Protein AF-A0A3P7LU87-F1 (afdb_monomer)

Sequence (250 aa):
MSTANLKAGSPTRTKDGNEVRTVKVADRTGCINLSVWNEKGALIAPCDTLQLLQGVEMKAKCKRRSGQPEKPTNLPDLLEYLTTRGKQDLDPALLRDLKQLLVSVSCYSASAEAIEEAHRLLFLHMQRPHAEIRLGSLTILDILSSPDAIGEADIPSSTASRVAFKFRELTIMQLQVCNTLGPCRLLLFLLLLLPPPPPPPSSSSSSSSSPSCILSFLSFYLYLLDCLYMFALSDLIPETVFFCGCRVDF

Nearest PDB structures (foldseek):
  5d8f-assembly1_B  TM=5.620E-01  e=2.307E-03  Homo sapiens
  3e0e-assembly1_A  TM=7.512E-01  e=1.434E-01  Methanococcus maripaludis
  5qsu-assembly4_D  TM=3.204E-01  e=8.350E-01  Homo sapiens
  8h3f-assembly1_H  TM=2.120E-01  e=1.297E+00  Homo sapiens
  4pju-assembly1_A  TM=2.951E-01  e=3.693E+00  Homo sapiens

Structure (mmCIF, N/CA/C/O backbone):
data_AF-A0A3P7LU87-F1
#
_entry.id   AF-A0A3P7LU87-F1
#
loop_
_atom_site.group_PDB
_atom_site.id
_atom_site.type_symbol
_atom_site.label_atom_id
_atom_site.label_alt_id
_atom_site.label_comp_id
_atom_site.label_asym_id
_atom_site.label_entity_id
_atom_site.label_seq_id
_atom_site.pdbx_PDB_ins_code
_atom_site.Cartn_x
_atom_site.Cartn_y
_atom_site.Cartn_z
_atom_site.occupancy
_atom_site.B_iso_or_equiv
_atom_site.auth_seq_id
_atom_site.auth_comp_id
_atom_site.auth_asym_id
_atom_site.auth_atom_id
_atom_site.pdbx_PDB_model_num
ATOM 1 N N . MET A 1 1 ? -27.164 -5.874 -0.862 1.00 46.12 1 MET A N 1
ATOM 2 C CA . MET A 1 1 ? -26.910 -5.017 0.316 1.00 46.12 1 MET A CA 1
ATOM 3 C C . MET A 1 1 ? -27.847 -5.487 1.410 1.00 46.12 1 MET A C 1
ATOM 5 O O . MET A 1 1 ? -29.048 -5.468 1.168 1.00 46.12 1 MET A O 1
ATOM 9 N N . SER A 1 2 ? -27.338 -5.996 2.533 1.00 48.22 2 SER A N 1
ATOM 10 C CA . SER A 1 2 ? -28.201 -6.271 3.683 1.00 48.22 2 SER A CA 1
ATOM 11 C C . SER A 1 2 ? -28.547 -4.943 4.357 1.00 48.22 2 SER A C 1
ATOM 13 O O . SER A 1 2 ? -27.693 -4.077 4.545 1.00 48.22 2 SER A O 1
ATOM 15 N N . THR A 1 3 ? -29.830 -4.721 4.611 1.00 54.53 3 THR A N 1
ATOM 16 C CA . THR A 1 3 ? -30.328 -3.534 5.308 1.00 54.53 3 THR A CA 1
ATOM 17 C C . THR A 1 3 ? -30.295 -3.824 6.802 1.00 54.53 3 THR A C 1
ATOM 19 O O . THR A 1 3 ? -31.168 -4.531 7.305 1.00 54.53 3 THR A O 1
ATOM 22 N N . ALA A 1 4 ? -29.282 -3.316 7.503 1.00 65.31 4 ALA A N 1
ATOM 23 C CA . ALA A 1 4 ? -29.226 -3.405 8.956 1.00 65.31 4 ALA A CA 1
ATOM 24 C C . ALA A 1 4 ? -30.195 -2.385 9.576 1.00 65.31 4 ALA A C 1
ATOM 26 O O . ALA A 1 4 ? -30.183 -1.207 9.214 1.00 65.31 4 ALA A O 1
ATOM 27 N N . ASN A 1 5 ? -31.035 -2.832 10.510 1.00 74.62 5 ASN A N 1
ATOM 28 C CA . ASN A 1 5 ? -31.952 -1.950 11.228 1.00 74.62 5 ASN A CA 1
ATOM 29 C C . ASN A 1 5 ? -31.206 -1.255 12.371 1.00 74.62 5 ASN A C 1
ATOM 31 O O . ASN A 1 5 ? -30.632 -1.915 13.243 1.00 74.62 5 ASN A O 1
ATOM 35 N N . LEU A 1 6 ? -31.238 0.080 12.372 1.00 83.56 6 LEU A N 1
ATOM 36 C CA . LEU A 1 6 ? -30.615 0.920 13.390 1.00 83.56 6 LEU A CA 1
ATOM 37 C C . LEU A 1 6 ? -31.647 1.361 14.433 1.00 83.56 6 LEU A C 1
ATOM 39 O O . LEU A 1 6 ? -32.624 2.036 14.109 1.00 83.56 6 LEU A O 1
ATOM 43 N N . LYS A 1 7 ? -31.415 1.001 15.699 1.00 84.69 7 LYS A N 1
ATOM 44 C CA . LYS A 1 7 ? -32.243 1.412 16.840 1.00 84.69 7 LYS A CA 1
ATOM 45 C C . LYS A 1 7 ? -31.420 2.284 17.786 1.00 84.69 7 LYS A C 1
ATOM 47 O O . LYS A 1 7 ? -30.534 1.785 18.477 1.00 84.69 7 LYS A O 1
ATOM 52 N N . ALA A 1 8 ? -31.722 3.579 17.823 1.00 86.25 8 ALA A N 1
ATOM 53 C CA . ALA A 1 8 ? -31.103 4.521 18.754 1.00 86.25 8 ALA A CA 1
ATOM 54 C C . ALA A 1 8 ? -31.865 4.548 20.092 1.00 86.25 8 ALA A C 1
ATOM 56 O O . ALA A 1 8 ? -33.088 4.689 20.110 1.00 86.25 8 ALA A O 1
ATOM 57 N N . GLY A 1 9 ? -31.146 4.404 21.206 1.00 86.00 9 GLY A N 1
ATOM 58 C CA . GLY A 1 9 ? -31.677 4.560 22.561 1.00 86.00 9 GLY A CA 1
ATOM 59 C C . GLY A 1 9 ? -31.817 6.026 22.986 1.00 86.00 9 GLY A C 1
ATOM 60 O O . GLY A 1 9 ? -31.364 6.944 22.294 1.00 86.00 9 GLY A O 1
ATOM 61 N N . SER A 1 10 ? -32.443 6.258 24.140 1.00 89.69 10 SER A N 1
ATOM 62 C CA . SER A 1 10 ? -32.465 7.577 24.782 1.00 89.69 10 SER A CA 1
ATOM 63 C C . SER A 1 10 ? -31.060 7.964 25.269 1.00 89.69 10 SER A C 1
ATOM 65 O O . SER A 1 10 ? -30.341 7.097 25.776 1.00 89.69 10 SER A O 1
ATOM 67 N N . PRO A 1 11 ? -30.647 9.237 25.131 1.00 90.06 11 PRO A N 1
ATOM 68 C CA . PRO A 1 11 ? -29.370 9.698 25.664 1.00 90.06 11 PRO A CA 1
ATOM 69 C C . PRO A 1 11 ? -29.361 9.575 27.193 1.00 90.06 11 PRO A C 1
ATOM 71 O O . PRO A 1 11 ? -30.343 9.897 27.861 1.00 90.06 11 PRO A O 1
ATOM 74 N N . THR A 1 12 ? -28.253 9.086 27.742 1.00 91.88 12 THR A N 1
ATOM 75 C CA . THR A 1 12 ? -28.012 8.962 29.183 1.00 91.88 12 THR A CA 1
ATOM 76 C C . THR A 1 12 ? -26.825 9.837 29.549 1.00 91.88 12 THR A C 1
ATOM 78 O O . THR A 1 12 ? -25.794 9.783 28.884 1.00 91.88 12 THR A O 1
ATOM 81 N N . ARG A 1 13 ? -26.951 10.647 30.601 1.00 93.00 13 ARG A N 1
ATOM 82 C CA . ARG A 1 13 ? -25.871 11.532 31.045 1.00 93.00 13 ARG A CA 1
ATOM 83 C C . ARG A 1 13 ? -25.027 10.843 32.116 1.00 93.00 13 ARG A C 1
ATOM 85 O O . ARG A 1 13 ? -25.573 10.336 33.095 1.00 93.00 13 ARG A O 1
ATOM 92 N N . THR A 1 14 ? -23.711 10.792 31.924 1.00 91.75 14 THR A N 1
ATOM 93 C CA . THR A 1 14 ? -22.777 10.225 32.905 1.00 91.75 14 THR A CA 1
ATOM 94 C C . THR A 1 14 ? -22.538 11.202 34.057 1.00 91.75 14 THR A C 1
ATOM 96 O O . THR A 1 14 ? -22.867 12.387 33.970 1.00 91.75 14 THR A O 1
ATOM 99 N N . LYS A 1 15 ? -21.940 10.712 35.153 1.00 92.50 15 LYS A N 1
ATOM 100 C CA . LYS A 1 15 ? -21.578 11.541 36.319 1.00 92.50 15 LYS A CA 1
ATOM 101 C C . LYS A 1 15 ? -20.614 12.677 35.958 1.00 92.50 15 LYS A C 1
ATOM 103 O O . LYS A 1 15 ? -20.681 13.735 36.568 1.00 92.50 15 LYS A O 1
ATOM 108 N N . ASP A 1 16 ? -19.795 12.474 34.928 1.00 88.19 16 ASP A N 1
ATOM 109 C CA . ASP A 1 16 ? -18.838 13.459 34.406 1.00 88.19 16 ASP A CA 1
ATOM 110 C C . ASP A 1 16 ? -19.498 14.510 33.495 1.00 88.19 16 ASP A C 1
ATOM 112 O O . ASP A 1 16 ? -18.822 15.349 32.908 1.00 88.19 16 ASP A O 1
ATOM 116 N N . GLY A 1 17 ? -20.824 14.452 33.333 1.00 91.12 17 GLY A N 1
ATOM 117 C CA . GLY A 1 17 ? -21.596 15.385 32.518 1.00 91.12 17 GLY A CA 1
ATOM 118 C C . GLY A 1 17 ? -21.640 15.057 31.024 1.00 91.12 17 GLY A C 1
ATOM 119 O O . GLY A 1 17 ? -22.359 15.757 30.308 1.00 91.12 17 GLY A O 1
ATOM 120 N N . ASN A 1 18 ? -20.950 14.002 30.572 1.00 90.50 18 ASN A N 1
ATOM 121 C CA . ASN A 1 18 ? -20.961 13.546 29.180 1.00 90.50 18 ASN A CA 1
ATOM 122 C C . ASN A 1 18 ? -22.297 12.888 28.822 1.00 90.50 18 ASN A C 1
ATOM 124 O O . ASN A 1 18 ? -22.875 12.149 29.620 1.00 90.50 18 ASN A O 1
ATOM 128 N N . GLU A 1 19 ? -22.776 13.111 27.603 1.00 91.44 19 GLU A N 1
ATOM 129 C CA . GLU A 1 19 ? -23.964 12.428 27.087 1.00 91.44 19 GLU A CA 1
ATOM 130 C C . GLU A 1 19 ? -23.550 11.170 26.326 1.00 91.44 19 GLU A C 1
ATOM 132 O O . GLU A 1 19 ? -22.660 11.207 25.484 1.00 91.44 19 GLU A O 1
ATOM 137 N N . VAL A 1 20 ? -24.188 10.039 26.609 1.00 92.31 20 VAL A N 1
ATOM 138 C CA . VAL A 1 20 ? -23.917 8.761 25.947 1.00 92.31 20 VAL A CA 1
ATOM 139 C C . VAL A 1 20 ? -25.210 8.220 25.369 1.00 92.31 20 VAL A C 1
ATOM 141 O O . VAL A 1 20 ? -26.226 8.122 26.058 1.00 92.31 20 VAL A O 1
ATOM 144 N N . ARG A 1 21 ? -25.177 7.838 24.094 1.00 91.62 21 ARG A N 1
ATOM 145 C CA . ARG A 1 21 ? -26.307 7.229 23.397 1.00 91.62 21 ARG A CA 1
ATOM 146 C C . ARG A 1 21 ? -25.922 5.849 22.893 1.00 91.62 21 ARG A C 1
ATOM 148 O O . ARG A 1 21 ? -24.984 5.705 22.111 1.00 91.62 21 ARG A O 1
ATOM 155 N N . THR A 1 22 ? -26.667 4.838 23.322 1.00 90.12 22 THR A N 1
ATOM 156 C CA . THR A 1 22 ? -26.487 3.471 22.831 1.00 90.12 22 THR A CA 1
ATOM 157 C C . THR A 1 22 ? -27.267 3.284 21.535 1.00 90.12 22 THR A C 1
ATOM 159 O O . THR A 1 22 ? -28.469 3.544 21.474 1.00 90.12 22 THR A O 1
ATOM 162 N N . VAL A 1 23 ? -26.587 2.822 20.494 1.00 90.69 23 VAL A N 1
ATOM 163 C CA . VAL A 1 23 ? -27.148 2.515 19.181 1.00 90.69 23 VAL A CA 1
ATOM 164 C C . VAL A 1 23 ? -26.971 1.026 18.933 1.00 90.69 23 VAL A C 1
ATOM 166 O O . VAL A 1 23 ? -25.852 0.522 18.927 1.00 90.69 23 VAL A O 1
ATOM 169 N N . LYS A 1 24 ? -28.074 0.312 18.724 1.00 88.75 24 LYS A N 1
ATOM 170 C CA . LYS A 1 24 ? -28.047 -1.105 18.368 1.00 88.75 24 LYS A CA 1
ATOM 171 C C . LYS A 1 24 ? -28.239 -1.245 16.867 1.00 88.75 24 LYS A C 1
ATOM 173 O O . LYS A 1 24 ? -29.256 -0.804 16.331 1.00 88.75 24 LYS A O 1
ATOM 178 N N . VAL A 1 25 ? -27.271 -1.866 16.207 1.00 85.50 25 VAL A N 1
ATOM 179 C CA . VAL A 1 25 ? -27.328 -2.190 14.780 1.00 85.50 25 VAL A CA 1
ATOM 180 C C . VAL A 1 25 ? -27.508 -3.694 14.667 1.00 85.50 25 VAL A C 1
ATOM 182 O O . VAL A 1 25 ? -26.685 -4.447 15.183 1.00 85.50 25 VAL A O 1
ATOM 185 N N . ALA A 1 26 ? -28.600 -4.136 14.049 1.00 84.00 26 ALA A N 1
ATOM 186 C CA . ALA A 1 26 ? -28.898 -5.556 13.886 1.00 84.00 26 ALA A CA 1
ATOM 187 C C . ALA A 1 26 ? -29.092 -5.917 12.411 1.00 84.00 26 ALA A C 1
ATOM 189 O O . ALA A 1 26 ? -29.794 -5.216 11.679 1.00 84.00 26 ALA A O 1
ATOM 190 N N . ASP A 1 27 ? -28.498 -7.036 12.007 1.00 82.44 27 ASP A N 1
ATOM 191 C CA . ASP A 1 27 ? -28.715 -7.704 10.723 1.00 82.44 27 ASP A CA 1
ATOM 192 C C . ASP A 1 27 ? -29.051 -9.189 10.976 1.00 82.44 27 ASP A C 1
ATOM 194 O O . ASP A 1 27 ? -29.115 -9.644 12.120 1.00 82.44 27 ASP A O 1
ATOM 198 N N . ARG A 1 28 ? -29.268 -9.972 9.917 1.00 77.88 28 ARG A N 1
ATOM 199 C CA . ARG A 1 28 ? -29.579 -11.409 9.993 1.00 77.88 28 ARG A CA 1
ATOM 200 C C . ARG A 1 28 ? -28.489 -12.234 10.683 1.00 77.88 28 ARG A C 1
ATOM 202 O O . ARG A 1 28 ? -28.784 -13.315 11.175 1.00 77.88 28 ARG A O 1
ATOM 209 N N . THR A 1 29 ? -27.248 -11.752 10.686 1.00 79.12 29 THR A N 1
ATOM 210 C CA . THR A 1 29 ? -26.084 -12.453 11.248 1.00 79.12 29 THR A CA 1
ATOM 211 C C . THR A 1 29 ? -25.850 -12.158 12.727 1.00 79.12 29 THR A C 1
ATOM 213 O O . THR A 1 29 ? -25.161 -12.926 13.388 1.00 79.12 29 THR A O 1
ATOM 216 N N . GLY A 1 30 ? -26.407 -11.070 13.264 1.00 80.69 30 GLY A N 1
ATOM 217 C CA . GLY A 1 30 ? -26.165 -10.669 14.644 1.00 80.69 30 GLY A CA 1
ATOM 218 C C . GLY A 1 30 ? -26.508 -9.210 14.916 1.00 80.69 30 GLY A C 1
ATOM 219 O O . GLY A 1 30 ? -27.000 -8.481 14.052 1.00 80.69 30 GLY A O 1
ATOM 220 N N . CYS A 1 31 ? -26.243 -8.777 16.145 1.00 85.88 31 CYS A N 1
ATOM 221 C CA . CYS A 1 31 ? -26.410 -7.389 16.550 1.00 85.88 31 CYS A CA 1
ATOM 222 C C . CYS A 1 31 ? -25.168 -6.861 17.262 1.00 85.88 31 CYS A C 1
ATOM 224 O O . CYS A 1 31 ? -24.573 -7.569 18.067 1.00 85.88 31 CYS A O 1
ATOM 226 N N . ILE A 1 32 ? -24.833 -5.600 17.007 1.00 85.75 32 ILE A N 1
ATOM 227 C CA . ILE A 1 32 ? -23.734 -4.881 17.651 1.00 85.75 32 ILE A CA 1
ATOM 228 C C . ILE A 1 32 ? -24.334 -3.705 18.420 1.00 85.75 32 ILE A C 1
ATOM 230 O O . ILE A 1 32 ? -25.173 -2.970 17.887 1.00 85.75 32 ILE A O 1
ATOM 234 N N . ASN A 1 33 ? -23.907 -3.526 19.668 1.00 88.25 33 ASN A N 1
ATOM 235 C CA . ASN A 1 33 ? -24.227 -2.344 20.461 1.00 88.25 33 ASN A CA 1
ATOM 236 C C . ASN A 1 33 ? -23.061 -1.354 20.363 1.00 88.25 33 ASN A C 1
ATOM 238 O O . ASN A 1 33 ? -21.916 -1.700 20.634 1.00 88.25 33 ASN A O 1
ATOM 242 N N . LEU A 1 34 ? -23.358 -0.119 19.977 1.00 88.81 34 LEU A N 1
ATOM 243 C CA . LEU A 1 34 ? -22.399 0.971 19.840 1.00 88.81 34 LEU A CA 1
ATOM 244 C C . LEU A 1 34 ? -22.739 2.054 20.861 1.00 88.81 34 LEU A C 1
ATOM 246 O O . LEU A 1 34 ? -23.900 2.435 20.988 1.00 88.81 34 LEU A O 1
ATOM 250 N N . SER A 1 35 ? -21.738 2.582 21.558 1.00 89.38 35 SER A N 1
ATOM 251 C CA . SER A 1 35 ? -21.910 3.712 22.477 1.00 89.38 35 SER A CA 1
ATOM 252 C C . SER A 1 35 ? -21.299 4.961 21.859 1.00 89.38 35 SER A C 1
ATOM 254 O O . SER A 1 35 ? -20.087 5.031 21.665 1.00 89.38 35 SER A O 1
ATOM 256 N N . VAL A 1 36 ? -22.141 5.940 21.530 1.00 89.94 36 VAL A N 1
ATOM 257 C CA . VAL A 1 36 ? -21.728 7.202 20.903 1.00 89.94 36 VAL A CA 1
ATOM 258 C C . VAL A 1 36 ? -21.803 8.320 21.935 1.00 89.94 36 VAL A C 1
ATOM 260 O O . VAL A 1 36 ? -22.789 8.427 22.661 1.00 89.94 36 VAL A O 1
ATOM 263 N N . TRP A 1 37 ? -20.760 9.144 21.999 1.00 91.81 37 TRP A N 1
ATOM 264 C CA . TRP A 1 37 ? -20.581 10.147 23.047 1.00 91.81 37 TRP A CA 1
ATOM 265 C C . TRP A 1 37 ? -20.819 11.573 22.537 1.00 91.81 37 TRP A C 1
ATOM 267 O O . TRP A 1 37 ? -20.470 11.911 21.401 1.00 91.81 37 TRP A O 1
ATOM 277 N N . ASN A 1 38 ? -21.351 12.410 23.425 1.00 92.00 38 ASN A N 1
ATOM 278 C CA . ASN A 1 38 ? -21.542 13.851 23.310 1.00 92.00 38 ASN A CA 1
ATOM 279 C C . ASN A 1 38 ? -22.300 14.249 22.032 1.00 92.00 38 ASN A C 1
ATOM 281 O O . ASN A 1 38 ? -23.246 13.576 21.617 1.00 92.00 38 ASN A O 1
ATOM 285 N N . GLU A 1 39 ? -21.876 15.335 21.386 1.00 88.94 39 GLU A N 1
ATOM 286 C CA . GLU A 1 39 ? -22.524 15.926 20.209 1.00 88.94 39 GLU A CA 1
ATOM 287 C C . GLU A 1 39 ? -22.718 14.921 19.063 1.00 88.94 39 GLU A C 1
ATOM 289 O O . GLU A 1 39 ? -23.732 14.955 18.367 1.00 88.94 39 GLU A O 1
ATOM 294 N N . LYS A 1 40 ? -21.801 13.953 18.903 1.00 83.62 40 LYS A N 1
ATOM 295 C CA . LYS A 1 40 ? -21.914 12.912 17.867 1.00 83.62 40 LYS A CA 1
ATOM 296 C C . LYS A 1 40 ? -23.127 12.003 18.080 1.00 83.62 40 LYS A C 1
ATOM 298 O O . LYS A 1 40 ? -23.674 11.497 17.105 1.00 83.62 40 LYS A O 1
ATOM 303 N N . GLY A 1 41 ? -23.566 11.803 19.325 1.00 85.19 41 GLY A N 1
ATOM 304 C CA . GLY A 1 41 ? -24.760 11.013 19.644 1.00 85.19 41 GLY A CA 1
ATOM 305 C C . GLY A 1 41 ? -26.069 11.731 19.297 1.00 85.19 41 GLY A C 1
ATOM 306 O O . GLY A 1 41 ? -27.076 11.074 19.007 1.00 85.19 41 GLY A O 1
ATOM 307 N N . ALA A 1 42 ? -26.054 13.067 19.284 1.00 84.06 42 ALA A N 1
ATOM 308 C CA . ALA A 1 42 ? -27.203 13.888 18.908 1.00 84.06 42 ALA A CA 1
ATOM 309 C C . ALA A 1 42 ? -27.442 13.899 17.388 1.00 84.06 42 ALA A C 1
ATOM 311 O O . ALA A 1 42 ? -28.585 14.022 16.955 1.00 84.06 42 ALA A O 1
ATOM 312 N N . LEU A 1 43 ? -26.386 13.709 16.589 1.00 85.31 43 LEU A N 1
ATOM 313 C CA . LEU A 1 43 ? -26.457 13.696 15.123 1.00 85.31 43 LEU A CA 1
ATOM 314 C C . LEU A 1 43 ? -27.086 12.424 14.536 1.00 85.31 43 LEU A C 1
ATOM 316 O O . LEU A 1 43 ? -27.400 12.412 13.352 1.00 85.31 43 LEU A O 1
ATOM 320 N N . ILE A 1 44 ? -27.250 11.362 15.331 1.00 86.62 44 ILE A N 1
ATOM 321 C CA . ILE A 1 44 ? -27.764 10.072 14.855 1.00 86.62 44 ILE A CA 1
ATOM 322 C C . ILE A 1 44 ? -29.288 10.040 14.983 1.00 86.62 44 ILE A C 1
ATOM 324 O O . ILE A 1 44 ? -29.835 10.059 16.095 1.00 86.62 44 ILE A O 1
ATOM 328 N N . ALA A 1 45 ? -29.964 9.930 13.842 1.00 84.56 45 ALA A N 1
ATOM 329 C CA . ALA A 1 45 ? -31.403 9.770 13.726 1.00 84.56 45 ALA A CA 1
ATOM 330 C C . ALA A 1 45 ? -31.791 8.319 13.362 1.00 84.56 45 ALA A C 1
ATOM 332 O O . ALA A 1 45 ? -31.021 7.580 12.738 1.00 84.56 45 ALA A O 1
ATOM 333 N N . PRO A 1 46 ? -33.009 7.873 13.727 1.00 78.62 46 PRO A N 1
ATOM 334 C CA . PRO A 1 46 ? -33.573 6.648 13.171 1.00 78.62 46 PRO A CA 1
ATOM 335 C C . PRO A 1 46 ? -33.611 6.752 11.638 1.00 78.62 46 PRO A C 1
ATOM 337 O O . PRO A 1 46 ? -34.052 7.770 11.116 1.00 78.62 46 PRO A O 1
ATOM 340 N N . CYS A 1 47 ? -33.215 5.683 10.941 1.00 77.69 47 CYS A N 1
ATOM 341 C CA . CYS A 1 47 ? -33.043 5.591 9.476 1.00 77.69 47 CYS A CA 1
ATOM 342 C C . CYS A 1 47 ? -31.692 6.068 8.910 1.00 77.69 47 CYS A C 1
ATOM 344 O O . CYS A 1 47 ? -31.480 5.941 7.702 1.00 77.69 47 CYS A O 1
ATOM 346 N N . ASP A 1 48 ? -30.754 6.525 9.740 1.00 80.31 48 ASP A N 1
ATOM 347 C CA . ASP A 1 48 ? -29.391 6.779 9.271 1.00 80.31 48 ASP A CA 1
ATOM 348 C C . ASP A 1 48 ? -28.658 5.481 8.913 1.00 80.31 48 ASP A C 1
ATOM 350 O O . ASP A 1 48 ? -28.805 4.441 9.560 1.00 80.31 48 ASP A O 1
ATOM 354 N N . THR A 1 49 ? -27.824 5.550 7.873 1.00 76.38 49 THR A N 1
ATOM 355 C CA . THR A 1 49 ? -26.949 4.441 7.479 1.00 76.38 49 THR A CA 1
ATOM 356 C C . THR A 1 49 ? -25.562 4.649 8.071 1.00 76.38 49 THR A C 1
ATOM 358 O O . THR A 1 49 ? -24.834 5.553 7.662 1.00 76.38 49 THR A O 1
ATOM 361 N N . LEU A 1 50 ? -25.175 3.785 9.009 1.00 74.62 50 LEU A N 1
ATOM 362 C CA . LEU A 1 50 ? -23.827 3.765 9.570 1.00 74.62 50 LEU A CA 1
ATOM 363 C C . LEU A 1 50 ? -22.967 2.741 8.831 1.00 74.62 50 LEU A C 1
ATOM 365 O O . LEU A 1 50 ? -23.338 1.574 8.711 1.00 74.62 50 LEU A O 1
ATOM 369 N N . GLN A 1 51 ? -21.799 3.172 8.359 1.00 72.75 51 GLN A N 1
ATOM 370 C CA . GLN A 1 51 ? -20.790 2.281 7.798 1.00 72.75 51 GLN A CA 1
ATOM 371 C C . GLN A 1 51 ? -19.677 2.082 8.826 1.00 72.75 51 GLN A C 1
ATOM 373 O O . GLN A 1 51 ? -18.954 3.020 9.157 1.00 72.75 51 GLN A O 1
ATOM 378 N N . LEU A 1 52 ? -19.537 0.851 9.318 1.00 70.25 52 LEU A N 1
ATOM 379 C CA . LEU A 1 52 ? -18.380 0.447 10.109 1.00 70.25 52 LEU A CA 1
ATOM 380 C C . LEU A 1 52 ? -17.217 0.193 9.147 1.00 70.25 52 LEU A C 1
ATOM 382 O O . LEU A 1 52 ? -17.275 -0.717 8.322 1.00 70.25 52 LEU A O 1
ATOM 386 N N . LEU A 1 53 ? -16.184 1.029 9.215 1.00 65.88 53 LEU A N 1
ATOM 387 C CA . LEU A 1 53 ? -14.911 0.773 8.550 1.00 65.88 53 LEU A CA 1
ATOM 388 C C . LEU A 1 53 ? -14.044 -0.011 9.538 1.00 65.88 53 LEU A C 1
ATOM 390 O O . LEU A 1 53 ? -13.911 0.391 10.690 1.00 65.88 53 LEU A O 1
ATOM 394 N N . GLN A 1 54 ? -13.503 -1.154 9.120 1.00 50.88 54 GLN A N 1
ATOM 395 C CA . GLN A 1 54 ? -12.630 -1.966 9.965 1.00 50.88 54 GLN A CA 1
ATOM 396 C C . GLN A 1 54 ? -11.297 -1.224 10.157 1.00 50.88 54 GLN A C 1
ATOM 398 O O . GLN A 1 54 ? -10.444 -1.211 9.276 1.00 50.88 54 GLN A O 1
ATOM 403 N N . GLY A 1 55 ? -11.172 -0.533 11.287 1.00 45.69 55 GLY A N 1
ATOM 404 C CA . GLY A 1 55 ? -10.063 0.358 11.625 1.00 45.69 55 GLY A CA 1
ATOM 405 C C . GLY A 1 55 ? -10.568 1.434 12.586 1.00 45.69 55 GLY A C 1
ATOM 406 O O . GLY A 1 55 ? -11.706 1.871 12.476 1.00 45.69 55 GLY A O 1
ATOM 407 N N . VAL A 1 56 ? -9.755 1.823 13.562 1.00 39.78 56 VAL A N 1
ATOM 408 C CA . VAL A 1 56 ? -10.114 2.562 14.794 1.00 39.78 56 VAL A CA 1
ATOM 409 C C . VAL A 1 56 ? -10.548 4.032 14.567 1.00 39.78 56 VAL A C 1
ATOM 411 O O . VAL A 1 56 ? -10.364 4.891 15.421 1.00 39.78 56 VAL A O 1
ATOM 414 N N . GLU A 1 57 ? -11.144 4.360 13.422 1.00 38.91 57 GLU A N 1
ATOM 415 C CA . GLU A 1 57 ? -11.577 5.711 13.076 1.00 38.91 57 GLU A CA 1
ATOM 416 C C . GLU A 1 57 ? -12.954 5.671 12.386 1.00 38.91 57 GLU A C 1
ATOM 418 O O . GLU A 1 57 ? -13.085 5.417 11.187 1.00 38.91 57 GLU A O 1
ATOM 423 N N . MET A 1 58 ? -14.022 5.938 13.148 1.00 39.16 58 MET A N 1
ATOM 424 C CA . MET A 1 58 ? -15.353 6.180 12.582 1.00 39.16 58 MET A CA 1
ATOM 425 C C . MET A 1 58 ? -15.356 7.523 11.839 1.00 39.16 58 MET A C 1
ATOM 427 O O . MET A 1 58 ? -15.685 8.571 12.399 1.00 39.16 58 MET A O 1
ATOM 431 N N . LYS A 1 59 ? -15.012 7.500 10.550 1.00 38.72 59 LYS A N 1
ATOM 432 C CA . LYS A 1 59 ? -15.339 8.587 9.622 1.00 38.72 59 LYS A CA 1
ATOM 433 C C . LYS A 1 59 ? -16.741 8.338 9.077 1.00 38.72 59 LYS A C 1
ATOM 435 O O . LYS A 1 59 ? -16.946 7.432 8.274 1.00 38.72 59 LYS A O 1
ATOM 440 N N . ALA A 1 60 ? -17.710 9.150 9.503 1.00 39.62 60 ALA A N 1
ATOM 441 C CA . ALA A 1 60 ? -19.029 9.204 8.882 1.00 39.62 60 ALA A CA 1
ATOM 442 C C . ALA A 1 60 ? -18.867 9.677 7.428 1.00 39.62 60 ALA A C 1
ATOM 444 O O . ALA A 1 60 ? -18.822 10.872 7.137 1.00 39.62 60 ALA A O 1
ATOM 445 N N . LYS A 1 61 ? -18.691 8.734 6.497 1.00 39.59 61 LYS A N 1
ATOM 446 C CA . LYS A 1 61 ? -18.545 9.042 5.076 1.00 39.59 61 LYS A CA 1
ATOM 447 C C . LYS A 1 61 ? -19.944 9.200 4.493 1.00 39.59 61 LYS A C 1
ATOM 449 O O . LYS A 1 61 ? -20.622 8.223 4.187 1.00 39.59 61 LYS A O 1
ATOM 454 N N . CYS A 1 62 ? -20.378 10.448 4.342 1.00 34.91 62 CYS A N 1
ATOM 455 C CA . CYS A 1 62 ? -21.542 10.776 3.530 1.00 34.91 62 CYS A CA 1
ATOM 456 C C . CYS A 1 62 ? -21.239 10.330 2.090 1.00 34.91 62 CYS A C 1
ATOM 458 O O . CYS A 1 62 ? -20.431 10.943 1.388 1.00 34.91 62 CYS A O 1
ATOM 460 N N . LYS A 1 63 ? -21.799 9.187 1.682 1.00 39.34 63 LYS A N 1
ATOM 461 C CA . LYS A 1 63 ? -21.554 8.566 0.379 1.00 39.34 63 LYS A CA 1
ATOM 462 C C . LYS A 1 63 ? -22.188 9.427 -0.714 1.00 39.34 63 LYS A C 1
ATOM 464 O O . LYS A 1 63 ? -23.349 9.242 -1.071 1.00 39.34 63 LYS A O 1
ATOM 469 N N . ARG A 1 64 ? -21.426 10.384 -1.249 1.00 36.47 64 ARG A N 1
ATOM 470 C CA . ARG A 1 64 ? -21.775 11.051 -2.508 1.00 36.47 64 ARG A CA 1
ATOM 471 C C . ARG A 1 64 ? -21.642 10.053 -3.662 1.00 36.47 64 ARG A C 1
ATOM 473 O O . ARG A 1 64 ? -20.784 9.173 -3.654 1.00 36.47 64 ARG A O 1
ATOM 480 N N . ARG A 1 65 ? -22.584 10.163 -4.600 1.00 41.50 65 ARG A N 1
ATOM 481 C CA . ARG A 1 65 ? -22.796 9.286 -5.758 1.00 41.50 65 ARG A CA 1
ATOM 482 C C . ARG A 1 65 ? -21.526 9.117 -6.603 1.00 41.50 65 ARG A C 1
ATOM 484 O O . ARG A 1 65 ? -20.783 10.068 -6.792 1.00 41.50 65 ARG A O 1
ATOM 491 N N . SER A 1 66 ? -21.361 7.895 -7.109 1.00 44.22 66 SER A N 1
ATOM 492 C CA . SER A 1 66 ? -20.556 7.439 -8.255 1.00 44.22 66 SER A CA 1
ATOM 493 C C . SER A 1 66 ? -19.921 8.520 -9.152 1.00 44.22 66 SER A C 1
ATOM 495 O O . SER A 1 66 ? -20.418 8.789 -10.245 1.00 44.22 66 SER A O 1
ATOM 497 N N . GLY A 1 67 ? -18.792 9.082 -8.727 1.00 48.38 67 GLY A N 1
ATOM 498 C CA . GLY A 1 67 ? -17.752 9.557 -9.642 1.00 48.38 67 GLY A CA 1
ATOM 499 C C . GLY A 1 67 ? -16.732 8.434 -9.810 1.00 48.38 67 GLY A C 1
ATOM 500 O O . GLY A 1 67 ? -16.456 7.725 -8.838 1.00 48.38 67 GLY A O 1
ATOM 501 N N . GLN A 1 68 ? -16.212 8.214 -11.020 1.00 53.09 68 GLN A N 1
ATOM 502 C CA . GLN A 1 68 ? -15.048 7.339 -11.172 1.00 53.09 68 GLN A CA 1
ATOM 503 C C . GLN A 1 68 ? -13.933 7.853 -10.249 1.00 53.09 68 GLN A C 1
ATOM 505 O O . GLN A 1 68 ? -13.765 9.070 -10.156 1.00 53.09 68 GLN A O 1
ATOM 510 N N . PRO A 1 69 ? -13.216 6.971 -9.531 1.00 62.12 69 PRO A N 1
ATOM 511 C CA . PRO A 1 69 ? -12.069 7.404 -8.751 1.00 62.12 69 PRO A CA 1
ATOM 512 C C . PRO A 1 69 ? -11.091 8.080 -9.712 1.00 62.12 69 PRO A C 1
ATOM 514 O O . PRO A 1 69 ? -10.661 7.462 -10.686 1.00 62.12 69 PRO A O 1
ATOM 517 N N . GLU A 1 70 ? -10.813 9.362 -9.478 1.00 72.19 70 GLU A N 1
ATOM 518 C CA . GLU A 1 70 ? -9.789 10.079 -10.227 1.00 72.19 70 GLU A CA 1
ATOM 519 C C . GLU A 1 70 ? -8.477 9.299 -10.107 1.00 72.19 70 GLU A C 1
ATOM 521 O O . GLU A 1 70 ? -8.131 8.795 -9.034 1.00 72.19 70 GLU A O 1
ATOM 526 N N . LYS A 1 71 ? -7.791 9.126 -11.239 1.00 80.88 71 LYS A N 1
ATOM 527 C CA . LYS A 1 71 ? -6.531 8.390 -11.306 1.00 80.88 71 LYS A CA 1
ATOM 528 C C . LYS A 1 71 ? -5.516 9.088 -10.386 1.00 80.88 71 LYS A C 1
ATOM 530 O O . LYS A 1 71 ? -5.253 10.269 -10.613 1.00 80.88 71 LYS A O 1
ATOM 535 N N . PRO A 1 72 ? -4.951 8.406 -9.374 1.00 84.69 72 PRO A N 1
ATOM 536 C CA . PRO A 1 72 ? -3.991 9.030 -8.475 1.00 84.69 72 PRO A CA 1
ATOM 537 C C . PRO A 1 72 ? -2.737 9.435 -9.255 1.00 84.69 72 PRO A C 1
ATOM 539 O O . PRO A 1 72 ? -2.120 8.610 -9.928 1.00 84.69 72 PRO A O 1
ATOM 542 N N . THR A 1 73 ? -2.383 10.717 -9.183 1.00 85.44 73 THR A N 1
ATOM 543 C CA . THR A 1 73 ? -1.214 11.298 -9.862 1.00 85.44 73 THR A CA 1
ATOM 544 C C . THR A 1 73 ? 0.020 11.353 -8.967 1.00 85.44 73 THR A C 1
ATOM 546 O O . THR A 1 73 ? 1.139 11.372 -9.473 1.00 85.44 73 THR A O 1
ATOM 549 N N . ASN A 1 74 ? -0.163 11.377 -7.644 1.00 91.06 74 ASN A N 1
ATOM 550 C CA . ASN A 1 74 ? 0.941 11.448 -6.692 1.00 91.06 74 ASN A CA 1
ATOM 551 C C . ASN A 1 74 ? 1.446 10.047 -6.333 1.00 91.06 74 ASN A C 1
ATOM 553 O O . ASN A 1 74 ? 0.658 9.122 -6.144 1.00 91.06 74 ASN A O 1
ATOM 557 N N . LEU A 1 75 ? 2.763 9.918 -6.152 1.00 91.75 75 LEU A N 1
ATOM 558 C CA . LEU A 1 75 ? 3.419 8.684 -5.712 1.00 91.75 75 LEU A CA 1
ATOM 559 C C . LEU A 1 75 ? 2.796 8.054 -4.443 1.00 91.75 75 LEU A C 1
ATOM 561 O O . LEU A 1 75 ? 2.501 6.858 -4.491 1.00 91.75 75 LEU A O 1
ATOM 565 N N . PRO A 1 76 ? 2.570 8.786 -3.328 1.00 93.19 76 PRO A N 1
ATOM 566 C CA . PRO A 1 76 ? 1.981 8.192 -2.126 1.00 93.19 76 PRO A CA 1
ATOM 567 C C . PRO A 1 76 ? 0.561 7.675 -2.354 1.00 93.19 76 PRO A C 1
ATOM 569 O O . PRO A 1 76 ? 0.259 6.553 -1.953 1.00 93.19 76 PRO A O 1
ATOM 572 N N . ASP A 1 77 ? -0.274 8.440 -3.059 1.00 92.00 77 ASP A N 1
ATOM 573 C CA . ASP A 1 77 ? -1.653 8.048 -3.363 1.00 92.00 77 ASP A CA 1
ATOM 574 C C . ASP A 1 77 ? -1.686 6.814 -4.276 1.00 92.00 77 ASP A C 1
ATOM 576 O O . ASP A 1 77 ? -2.501 5.913 -4.085 1.00 92.00 77 ASP A O 1
ATOM 580 N N . LEU A 1 78 ? -0.772 6.743 -5.252 1.00 93.00 78 LEU A N 1
ATOM 581 C CA . LEU A 1 78 ? -0.640 5.608 -6.161 1.00 93.00 78 LEU A CA 1
ATOM 582 C C . LEU A 1 78 ? -0.184 4.345 -5.421 1.00 93.00 78 LEU A C 1
ATOM 584 O O . LEU A 1 78 ? -0.756 3.276 -5.627 1.00 93.00 78 LEU A O 1
ATOM 588 N N . LEU A 1 79 ? 0.813 4.460 -4.537 1.00 93.50 79 LEU A N 1
ATOM 589 C CA . LEU A 1 79 ? 1.279 3.342 -3.717 1.00 93.50 79 LEU A CA 1
ATOM 590 C C . LEU A 1 79 ? 0.205 2.873 -2.737 1.00 93.50 79 LEU A C 1
ATOM 592 O O . LEU A 1 79 ? -0.007 1.670 -2.624 1.00 93.50 79 LEU A O 1
ATOM 596 N N . GLU A 1 80 ? -0.488 3.787 -2.054 1.00 93.12 80 GLU A N 1
ATOM 597 C CA . GLU A 1 80 ? -1.602 3.425 -1.174 1.00 93.12 80 GLU A CA 1
ATOM 598 C C . GLU A 1 80 ? -2.720 2.744 -1.964 1.00 93.12 80 GLU A C 1
ATOM 600 O O . GLU A 1 80 ? -3.241 1.716 -1.533 1.00 93.12 80 GLU A O 1
ATOM 605 N N . TYR A 1 81 ? -3.048 3.242 -3.155 1.00 92.12 81 TYR A N 1
ATOM 606 C CA . TYR A 1 81 ? -4.041 2.610 -4.015 1.00 92.12 81 TYR A CA 1
ATOM 607 C C . TYR A 1 81 ? -3.631 1.190 -4.432 1.00 92.12 81 TYR A C 1
ATOM 609 O O . TYR A 1 81 ? -4.442 0.268 -4.345 1.00 92.12 81 TYR A O 1
ATOM 617 N N . LEU A 1 82 ? -2.377 1.000 -4.853 1.00 91.88 82 LEU A N 1
ATOM 618 C CA . LEU A 1 82 ? -1.853 -0.300 -5.279 1.00 91.88 82 LEU A CA 1
ATOM 619 C C . LEU A 1 82 ? -1.776 -1.311 -4.126 1.00 91.88 82 LEU A C 1
ATOM 621 O O . LEU A 1 82 ? -2.074 -2.484 -4.336 1.00 91.88 82 LEU A O 1
ATOM 625 N N . THR A 1 83 ? -1.416 -0.884 -2.912 1.00 91.81 83 THR A N 1
ATOM 626 C CA . THR A 1 83 ? -1.296 -1.799 -1.764 1.00 91.81 83 THR A CA 1
ATOM 627 C C . THR A 1 83 ? -2.626 -2.082 -1.067 1.00 91.81 83 THR A C 1
ATOM 629 O O . THR A 1 83 ? -2.769 -3.129 -0.440 1.00 91.81 83 THR A O 1
ATOM 632 N N . THR A 1 84 ? -3.618 -1.191 -1.158 1.00 88.75 84 THR A N 1
ATOM 633 C CA . THR A 1 84 ? -4.898 -1.347 -0.438 1.00 88.75 84 THR A CA 1
ATOM 634 C C . THR A 1 84 ? -5.988 -2.067 -1.227 1.00 88.75 84 THR A C 1
ATOM 636 O O . THR A 1 84 ? -7.000 -2.447 -0.634 1.00 88.75 84 THR A O 1
ATOM 639 N N . ARG A 1 85 ? -5.821 -2.298 -2.538 1.00 79.88 85 ARG A N 1
ATOM 640 C CA . ARG A 1 85 ? -6.901 -2.839 -3.387 1.00 79.88 85 ARG A CA 1
ATOM 641 C C . ARG A 1 85 ? -7.207 -4.338 -3.220 1.00 79.88 85 ARG A C 1
ATOM 643 O O . ARG A 1 85 ? -8.114 -4.833 -3.889 1.00 79.88 85 ARG A O 1
ATOM 650 N N . GLY A 1 86 ? -6.550 -5.029 -2.287 1.00 63.31 86 GLY A N 1
ATOM 651 C CA . GLY A 1 86 ? -6.814 -6.438 -1.964 1.00 63.31 86 GLY A CA 1
ATOM 652 C C . GLY A 1 86 ? -6.593 -7.382 -3.154 1.00 63.31 86 GLY A C 1
ATOM 653 O O . GLY A 1 86 ? -6.061 -6.965 -4.172 1.00 63.31 86 GLY A O 1
ATOM 654 N N . LYS A 1 87 ? -7.009 -8.651 -3.015 1.00 58.53 87 LYS A N 1
ATOM 655 C CA . LYS A 1 87 ? -6.800 -9.842 -3.892 1.00 58.53 87 LYS A CA 1
ATOM 656 C C . LYS A 1 87 ? -6.937 -9.719 -5.428 1.00 58.53 87 LYS A C 1
ATOM 658 O O . LYS A 1 87 ? -6.835 -10.740 -6.104 1.00 58.53 87 LYS A O 1
ATOM 663 N N . GLN A 1 88 ? -7.229 -8.553 -5.991 1.00 67.31 88 GLN A N 1
ATOM 664 C CA . GLN A 1 88 ? -7.200 -8.359 -7.436 1.00 67.31 88 GLN A CA 1
ATOM 665 C C . GLN A 1 88 ? -5.751 -8.269 -7.914 1.00 67.31 88 GLN A C 1
ATOM 667 O O . GLN A 1 88 ? -4.922 -7.625 -7.272 1.00 67.31 88 GLN A O 1
ATOM 672 N N . ASP A 1 89 ? -5.464 -8.917 -9.042 1.00 81.19 89 ASP A N 1
ATOM 673 C CA . ASP A 1 89 ? -4.189 -8.772 -9.735 1.00 81.19 89 ASP A CA 1
ATOM 674 C C . ASP A 1 89 ? -3.842 -7.283 -9.862 1.00 81.19 89 ASP A C 1
ATOM 676 O O . ASP A 1 89 ? -4.709 -6.455 -10.165 1.00 81.19 89 ASP A O 1
ATOM 680 N N . LEU A 1 90 ? -2.583 -6.934 -9.582 1.00 86.50 90 LEU A N 1
ATOM 681 C CA . LEU A 1 90 ? -2.114 -5.555 -9.677 1.00 86.50 90 LEU A CA 1
ATOM 682 C C . LEU A 1 90 ? -2.426 -5.020 -11.075 1.00 86.50 90 LEU A C 1
ATOM 684 O O . LEU A 1 90 ? -1.995 -5.598 -12.073 1.00 86.50 90 LEU A O 1
ATOM 688 N N . ASP A 1 91 ? -3.174 -3.916 -11.137 1.00 88.94 91 ASP A N 1
ATOM 689 C CA . ASP A 1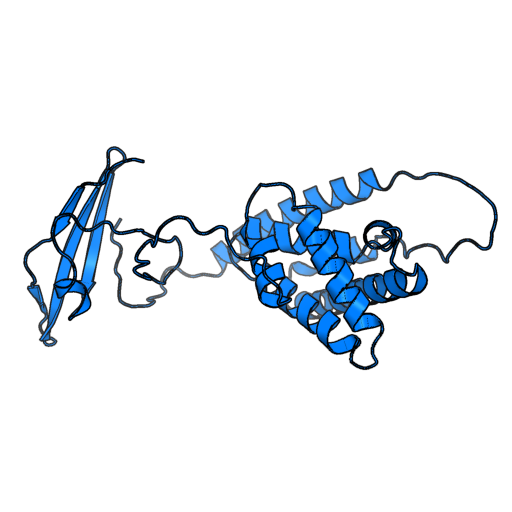 91 ? -3.570 -3.319 -12.408 1.00 88.94 91 ASP A CA 1
ATOM 690 C C . ASP A 1 91 ? -2.305 -2.956 -13.207 1.00 88.94 91 ASP A C 1
ATOM 692 O O . ASP A 1 91 ? -1.530 -2.089 -12.774 1.00 88.94 91 ASP A O 1
ATOM 696 N N . PRO A 1 92 ? -2.066 -3.596 -14.369 1.00 89.62 92 PRO A N 1
ATOM 697 C CA . PRO A 1 92 ? -0.853 -3.370 -15.137 1.00 89.62 92 PRO A CA 1
ATOM 698 C C . PRO A 1 92 ? -0.750 -1.919 -15.614 1.00 89.62 92 PRO A C 1
ATOM 700 O O . PRO A 1 92 ? 0.359 -1.434 -15.819 1.00 89.62 92 PRO A O 1
ATOM 703 N N . ALA A 1 93 ? -1.868 -1.199 -15.769 1.00 90.50 93 ALA A N 1
ATOM 704 C CA . ALA A 1 93 ? -1.839 0.214 -16.134 1.00 90.50 93 ALA A CA 1
ATOM 705 C C . ALA A 1 93 ? -1.240 1.081 -15.018 1.00 90.50 93 ALA A C 1
ATOM 707 O O . ALA A 1 93 ? -0.352 1.885 -15.284 1.00 90.50 93 ALA A O 1
ATOM 708 N N . LEU A 1 94 ? -1.656 0.861 -13.770 1.00 90.81 94 LEU A N 1
ATOM 709 C CA . LEU A 1 94 ? -1.145 1.613 -12.621 1.00 90.81 94 LEU A CA 1
ATOM 710 C C . LEU A 1 94 ? 0.303 1.246 -12.290 1.00 90.81 94 LEU A C 1
ATOM 712 O O . LEU A 1 94 ? 1.083 2.107 -11.885 1.00 90.81 94 LEU A O 1
ATOM 716 N N . LEU A 1 95 ? 0.688 -0.016 -12.502 1.00 91.31 95 LEU A N 1
ATOM 717 C CA . LEU A 1 95 ? 2.090 -0.423 -12.411 1.00 91.31 95 LEU A CA 1
ATOM 718 C C . LEU A 1 95 ? 2.954 0.286 -13.456 1.00 91.31 95 LEU A C 1
ATOM 720 O O . LEU A 1 95 ? 4.063 0.709 -13.131 1.00 91.31 95 LEU A O 1
ATOM 724 N N . ARG A 1 96 ? 2.460 0.455 -14.689 1.00 90.56 96 ARG A N 1
ATOM 725 C CA . ARG A 1 96 ? 3.154 1.255 -15.708 1.00 90.56 96 ARG A CA 1
ATOM 726 C C . ARG A 1 96 ? 3.318 2.702 -15.275 1.00 90.56 96 ARG A C 1
ATOM 728 O O . ARG A 1 96 ? 4.421 3.229 -15.381 1.00 90.56 96 ARG A O 1
ATOM 735 N N . ASP A 1 97 ? 2.268 3.308 -14.731 1.00 91.81 97 ASP A N 1
ATOM 736 C CA . ASP A 1 97 ? 2.335 4.683 -14.231 1.00 91.81 97 ASP A CA 1
ATOM 737 C C . ASP A 1 97 ? 3.362 4.826 -13.100 1.00 91.81 97 ASP A C 1
ATOM 739 O O . ASP A 1 97 ? 4.153 5.766 -13.101 1.00 91.81 97 ASP A O 1
ATOM 743 N N . LEU A 1 98 ? 3.415 3.861 -12.172 1.00 92.50 98 LEU A N 1
ATOM 744 C CA . LEU A 1 98 ? 4.405 3.842 -11.093 1.00 92.50 98 LEU A CA 1
ATOM 745 C C . LEU A 1 98 ? 5.834 3.740 -11.645 1.00 92.50 98 LEU A C 1
ATOM 747 O O . LEU A 1 98 ? 6.708 4.504 -11.233 1.00 92.50 98 LEU A O 1
ATOM 751 N N . LYS A 1 99 ? 6.074 2.822 -12.592 1.00 91.56 99 LYS A N 1
ATOM 752 C CA . LYS A 1 99 ? 7.382 2.664 -13.252 1.00 91.56 99 LYS A CA 1
ATOM 753 C C . LYS A 1 99 ? 7.790 3.950 -13.968 1.00 91.56 99 LYS A C 1
ATOM 755 O O . LYS A 1 99 ? 8.913 4.413 -13.787 1.00 91.56 99 LYS A O 1
ATOM 760 N N . GLN A 1 100 ? 6.882 4.542 -14.743 1.00 90.19 100 GLN A N 1
ATOM 761 C CA . GLN A 1 100 ? 7.125 5.796 -15.455 1.00 90.19 100 GLN A CA 1
ATOM 762 C C . GLN A 1 100 ? 7.425 6.938 -14.487 1.00 90.19 100 GLN A C 1
ATOM 764 O O . GLN A 1 100 ? 8.364 7.692 -14.724 1.00 90.19 100 GLN A O 1
ATOM 769 N N . LEU A 1 101 ? 6.698 7.039 -13.373 1.00 89.75 101 LEU A N 1
ATOM 770 C CA . LEU A 1 101 ? 6.940 8.061 -12.360 1.00 89.75 101 LEU A CA 1
ATOM 771 C C . LEU A 1 101 ? 8.337 7.891 -11.746 1.00 89.75 101 LEU A C 1
ATOM 773 O O . LEU A 1 101 ? 9.119 8.838 -11.754 1.00 89.75 101 LEU A O 1
ATOM 777 N 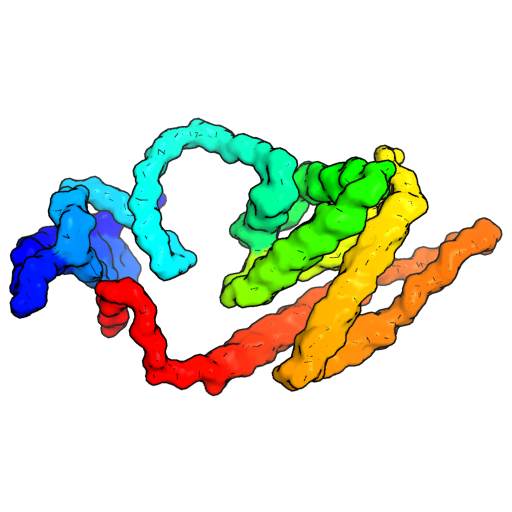N . LEU A 1 102 ? 8.714 6.679 -11.328 1.00 89.38 102 LEU A N 1
ATOM 778 C CA . LEU A 1 102 ? 10.042 6.408 -10.760 1.00 89.38 102 LEU A CA 1
ATOM 779 C C . LEU A 1 102 ? 11.181 6.659 -11.759 1.00 89.38 102 LEU A C 1
ATOM 781 O O . LEU A 1 102 ? 12.200 7.249 -11.401 1.00 89.38 102 LEU A O 1
ATOM 785 N N . VAL A 1 103 ? 11.011 6.249 -13.018 1.00 86.62 103 VAL A N 1
ATOM 786 C CA . VAL A 1 103 ? 12.009 6.468 -14.075 1.00 86.62 103 VAL A CA 1
ATOM 787 C C . VAL A 1 103 ? 12.109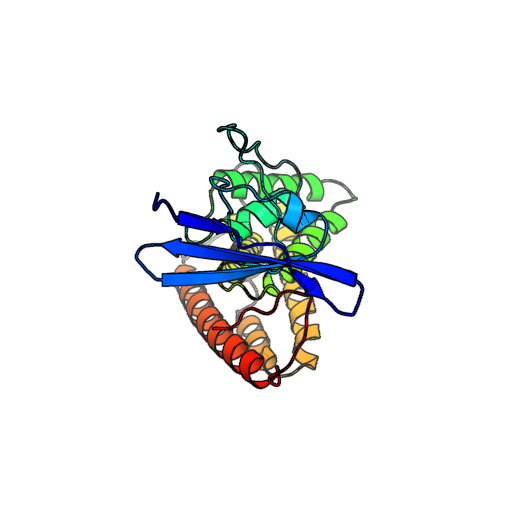 7.942 -14.444 1.00 86.62 103 VAL A C 1
ATOM 789 O O . VAL A 1 103 ? 13.219 8.458 -14.562 1.00 86.62 103 VAL A O 1
ATOM 792 N N . SER A 1 104 ? 10.974 8.630 -14.596 1.00 86.38 104 SER A N 1
ATOM 793 C CA . SER A 1 104 ? 10.945 10.055 -14.931 1.00 86.38 104 SER A CA 1
ATOM 794 C C . SER A 1 104 ? 11.693 10.872 -13.883 1.00 86.38 104 SER A C 1
ATOM 796 O O . SER A 1 104 ? 12.511 11.715 -14.245 1.00 86.38 104 SER A O 1
ATOM 798 N N . VAL A 1 105 ? 11.519 10.548 -12.597 1.00 83.69 105 VAL A N 1
ATOM 799 C CA . VAL A 1 105 ? 12.270 11.184 -11.512 1.00 83.69 105 VAL A CA 1
ATOM 800 C C . VAL A 1 105 ? 13.741 10.755 -11.520 1.00 83.69 105 VAL A C 1
ATOM 802 O O . VAL A 1 105 ? 14.616 11.586 -11.278 1.00 83.69 105 VAL A O 1
ATOM 805 N N . SER A 1 106 ? 14.046 9.501 -11.875 1.00 81.44 106 SER A N 1
ATOM 806 C CA . SER A 1 106 ? 15.424 8.994 -11.952 1.00 81.44 106 SER A CA 1
ATOM 807 C C . SER A 1 106 ? 16.304 9.733 -12.976 1.00 81.44 106 SER A C 1
ATOM 809 O O . SER A 1 106 ? 17.522 9.822 -12.807 1.00 81.44 106 SER A O 1
ATOM 811 N N . CYS A 1 107 ? 15.700 10.302 -14.021 1.00 77.62 107 CYS A N 1
ATOM 812 C CA . CYS A 1 107 ? 16.406 11.059 -15.055 1.00 77.62 107 CYS A CA 1
ATOM 813 C C . CYS A 1 107 ? 16.852 12.467 -14.610 1.00 77.62 107 CYS A C 1
ATOM 815 O O . CYS A 1 107 ? 17.728 13.047 -15.252 1.00 77.62 107 CYS A O 1
ATOM 817 N N . TYR A 1 108 ? 16.304 13.012 -13.518 1.00 76.75 108 TYR A N 1
ATOM 818 C CA . TYR A 1 108 ? 16.689 14.321 -12.979 1.00 76.75 108 TYR A CA 1
ATOM 819 C C . TYR A 1 108 ? 17.608 14.168 -11.756 1.00 76.75 108 TYR A C 1
ATOM 821 O O . TYR A 1 108 ? 17.547 13.187 -11.026 1.00 76.75 108 TYR A O 1
ATOM 829 N N . SER A 1 109 ? 18.489 15.135 -11.481 1.00 56.50 109 SER A N 1
ATOM 830 C CA . SER A 1 109 ? 19.444 15.069 -10.354 1.00 56.50 109 SER A CA 1
ATOM 831 C C . SER A 1 109 ? 18.790 14.993 -8.961 1.00 56.50 109 SER A C 1
ATOM 833 O O . SER A 1 109 ? 19.469 14.635 -8.006 1.00 56.50 109 SER A O 1
ATOM 835 N N . ALA A 1 110 ? 17.478 15.238 -8.854 1.00 61.38 110 ALA A N 1
ATOM 836 C CA . ALA A 1 110 ? 16.637 14.959 -7.680 1.00 61.38 110 ALA A CA 1
ATOM 837 C C . ALA A 1 110 ? 16.214 13.467 -7.551 1.00 61.38 110 ALA A C 1
ATOM 839 O O . ALA A 1 110 ? 15.338 13.116 -6.766 1.00 61.38 110 ALA A O 1
ATOM 840 N N . SER A 1 111 ? 16.832 12.580 -8.339 1.00 66.06 111 SER A N 1
ATOM 841 C CA . SER A 1 111 ? 16.453 11.173 -8.549 1.00 66.06 111 SER A CA 1
ATOM 842 C C . SER A 1 111 ? 16.448 10.265 -7.327 1.00 66.06 111 SER A C 1
ATOM 844 O O . SER A 1 111 ? 15.674 9.309 -7.293 1.00 66.06 111 SER A O 1
ATOM 846 N N . ALA A 1 112 ? 17.329 10.502 -6.357 1.00 78.94 112 ALA A N 1
ATOM 847 C CA . ALA A 1 112 ? 17.468 9.605 -5.213 1.00 78.94 112 ALA A CA 1
ATOM 848 C C . ALA A 1 112 ? 16.269 9.709 -4.260 1.00 78.94 112 ALA A C 1
ATOM 850 O O . ALA A 1 112 ? 15.806 8.695 -3.745 1.00 78.94 112 ALA A O 1
ATOM 851 N N . GLU A 1 113 ? 15.720 10.914 -4.097 1.00 86.94 113 GLU A N 1
ATOM 852 C CA . GLU A 1 113 ? 14.729 11.210 -3.063 1.00 86.94 113 GLU A CA 1
ATOM 853 C C . GLU A 1 113 ? 13.390 10.510 -3.320 1.00 86.94 113 GLU A C 1
ATOM 855 O O . GLU A 1 113 ? 12.821 9.923 -2.408 1.00 86.94 113 GLU A O 1
ATOM 860 N N . ALA A 1 114 ? 12.904 10.470 -4.565 1.00 86.69 114 ALA A N 1
ATOM 861 C CA . ALA A 1 114 ? 11.635 9.794 -4.858 1.00 86.69 114 ALA A CA 1
ATOM 862 C C . ALA A 1 114 ? 11.728 8.265 -4.775 1.00 86.69 114 ALA A C 1
ATOM 864 O O . ALA A 1 114 ? 10.753 7.612 -4.405 1.00 86.69 114 ALA A O 1
ATOM 865 N N . ILE A 1 115 ? 12.885 7.686 -5.115 1.00 90.31 115 ILE A N 1
ATOM 866 C CA . ILE A 1 115 ? 13.124 6.243 -4.967 1.00 90.31 115 ILE A CA 1
ATOM 867 C C . ILE A 1 115 ? 13.160 5.883 -3.480 1.00 90.31 115 ILE A C 1
ATOM 869 O O . ILE A 1 115 ? 12.522 4.916 -3.063 1.00 90.31 115 ILE A O 1
ATOM 873 N N . GLU A 1 116 ? 13.869 6.679 -2.681 1.00 91.00 116 GLU A N 1
ATOM 874 C CA . GLU A 1 116 ? 13.927 6.517 -1.229 1.00 91.00 116 GLU A CA 1
ATOM 875 C C . GLU A 1 116 ? 12.555 6.730 -0.580 1.00 91.00 116 GLU A C 1
ATOM 877 O O . GLU A 1 116 ? 12.165 5.939 0.277 1.00 91.00 116 GLU A O 1
ATOM 882 N N . GLU A 1 117 ? 11.775 7.712 -1.036 1.00 93.12 117 GLU A N 1
ATOM 883 C CA . GLU A 1 117 ? 10.421 7.953 -0.534 1.00 93.12 117 GLU A CA 1
ATOM 884 C C . GLU A 1 117 ? 9.465 6.812 -0.902 1.00 93.12 117 GLU A C 1
ATOM 886 O O . GLU A 1 117 ? 8.728 6.325 -0.044 1.00 93.12 117 GLU A O 1
ATOM 891 N N . ALA A 1 118 ? 9.513 6.310 -2.141 1.00 93.19 118 ALA A N 1
ATOM 892 C CA . ALA A 1 118 ? 8.743 5.133 -2.542 1.00 93.19 118 ALA A CA 1
ATOM 893 C C . ALA A 1 118 ? 9.093 3.913 -1.676 1.00 93.19 118 ALA A C 1
ATOM 895 O O . ALA A 1 118 ? 8.201 3.202 -1.207 1.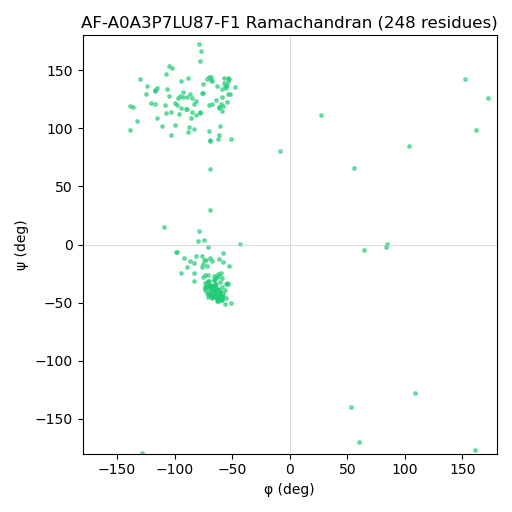00 93.19 118 ALA A O 1
ATOM 896 N N . HIS A 1 119 ? 10.388 3.689 -1.431 1.00 93.38 119 HIS A N 1
ATOM 897 C CA . HIS A 1 119 ? 10.870 2.609 -0.571 1.00 93.38 119 HIS A CA 1
ATOM 898 C C . HIS A 1 119 ? 10.381 2.769 0.873 1.00 93.38 119 HIS A C 1
ATOM 900 O O . HIS A 1 119 ? 9.828 1.826 1.446 1.00 93.38 119 HIS A O 1
ATOM 906 N N . ARG A 1 120 ? 10.490 3.980 1.432 1.00 93.31 120 ARG A N 1
ATOM 907 C CA . ARG A 1 120 ? 10.023 4.322 2.782 1.00 93.31 120 ARG A CA 1
ATOM 908 C C . ARG A 1 120 ? 8.525 4.064 2.940 1.00 93.31 120 ARG A C 1
ATOM 910 O O . ARG A 1 120 ? 8.111 3.459 3.928 1.00 93.31 120 ARG A O 1
ATOM 917 N N . LEU A 1 121 ? 7.713 4.473 1.965 1.00 93.81 121 LEU A N 1
ATOM 918 C CA . LEU A 1 121 ? 6.263 4.256 1.965 1.00 93.81 121 LEU A CA 1
ATOM 919 C C . LEU A 1 121 ? 5.899 2.770 1.865 1.00 93.81 121 LEU A C 1
ATOM 921 O O . LEU A 1 121 ? 5.047 2.293 2.618 1.00 93.81 121 LEU A O 1
ATOM 925 N N . LEU A 1 122 ? 6.573 2.015 0.994 1.00 92.56 122 LEU A N 1
ATOM 926 C CA . LEU A 1 122 ? 6.382 0.565 0.890 1.00 92.56 122 LEU A CA 1
ATOM 927 C C . LEU A 1 122 ? 6.714 -0.142 2.208 1.00 92.56 122 LEU A C 1
ATOM 929 O O . LEU A 1 122 ? 5.970 -1.032 2.628 1.00 92.56 122 LEU A O 1
ATOM 933 N N . PHE A 1 123 ? 7.771 0.295 2.895 1.00 89.44 123 PHE A N 1
ATOM 934 C CA . PHE A 1 123 ? 8.146 -0.231 4.204 1.00 89.44 123 PHE A CA 1
ATOM 935 C C . PHE A 1 123 ? 7.117 0.103 5.292 1.00 89.44 123 PHE A C 1
ATOM 937 O O . PHE A 1 123 ? 6.715 -0.779 6.050 1.00 89.44 123 PHE A O 1
ATOM 944 N N . LEU A 1 124 ? 6.606 1.338 5.322 1.00 88.88 124 LEU A N 1
ATOM 945 C CA . LEU A 1 124 ? 5.502 1.720 6.212 1.00 88.88 124 LEU A CA 1
ATOM 946 C C . LEU A 1 124 ? 4.243 0.879 5.962 1.00 88.88 124 LEU A C 1
ATOM 948 O O . LEU A 1 124 ? 3.540 0.512 6.903 1.00 88.88 124 LEU A O 1
ATOM 952 N N . HIS A 1 125 ? 3.959 0.534 4.706 1.00 89.62 125 HIS A N 1
ATOM 953 C CA . HIS A 1 125 ? 2.855 -0.362 4.365 1.00 89.62 125 HIS A CA 1
ATOM 954 C C . HIS A 1 125 ? 3.098 -1.803 4.836 1.00 89.62 125 HIS A C 1
ATOM 956 O O . HIS A 1 125 ? 2.158 -2.437 5.314 1.00 89.62 125 HIS A O 1
ATOM 962 N N . MET A 1 126 ? 4.340 -2.297 4.799 1.00 84.12 126 MET A N 1
ATOM 963 C CA . MET A 1 126 ? 4.687 -3.609 5.364 1.00 84.12 126 MET A CA 1
ATOM 964 C C . MET A 1 126 ? 4.526 -3.673 6.889 1.00 84.12 126 MET A C 1
ATOM 966 O O . MET A 1 126 ? 4.241 -4.739 7.424 1.00 84.12 126 MET A O 1
ATOM 970 N N . GLN A 1 127 ? 4.651 -2.549 7.597 1.00 84.62 127 GLN A N 1
ATOM 971 C CA . GLN A 1 127 ? 4.406 -2.488 9.044 1.00 84.62 127 GLN A CA 1
ATOM 972 C C . GLN A 1 127 ? 2.912 -2.503 9.410 1.00 84.62 127 GLN A C 1
ATOM 974 O O . GLN A 1 127 ? 2.568 -2.631 10.587 1.00 84.62 127 GLN A O 1
ATOM 979 N N . ARG A 1 128 ? 1.996 -2.372 8.437 1.00 83.81 128 ARG A N 1
ATOM 980 C CA . ARG A 1 128 ? 0.555 -2.418 8.719 1.00 83.81 128 ARG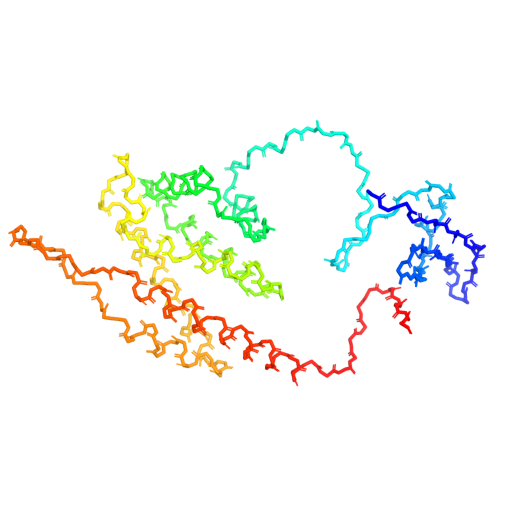 A CA 1
ATOM 981 C C . ARG A 1 128 ? 0.128 -3.847 9.116 1.00 83.81 128 ARG A C 1
ATOM 983 O O . ARG A 1 128 ? 0.601 -4.833 8.543 1.00 83.81 128 ARG A O 1
ATOM 990 N N . PRO A 1 129 ? -0.835 -3.998 10.046 1.00 82.06 129 PRO A N 1
ATOM 991 C CA . PRO A 1 129 ? -1.275 -5.311 10.532 1.00 82.06 129 PRO A CA 1
ATOM 992 C C . PRO A 1 129 ? -2.039 -6.136 9.481 1.00 82.06 129 PRO A C 1
ATOM 994 O O . PRO A 1 129 ? -2.240 -7.335 9.664 1.00 82.06 129 PRO A O 1
ATOM 997 N N . HIS A 1 130 ? -2.435 -5.531 8.358 1.00 84.38 130 HIS A N 1
ATOM 998 C CA . HIS A 1 130 ? -3.229 -6.183 7.320 1.00 84.38 130 HIS A CA 1
ATOM 999 C C . HIS A 1 130 ? -2.354 -6.976 6.336 1.00 84.38 130 HIS A C 1
ATOM 1001 O O . HIS A 1 130 ? -1.605 -6.385 5.559 1.00 84.38 130 HIS A O 1
ATOM 1007 N N . ALA A 1 131 ? -2.496 -8.305 6.319 1.00 82.50 131 ALA A N 1
ATOM 1008 C CA . ALA A 1 131 ? -1.684 -9.197 5.483 1.00 82.50 131 ALA A CA 1
ATOM 1009 C C . ALA A 1 131 ? -1.751 -8.861 3.982 1.00 82.50 131 ALA A C 1
ATOM 1011 O O . ALA A 1 131 ? -0.730 -8.866 3.305 1.00 82.50 131 ALA A O 1
ATOM 1012 N N . GLU A 1 132 ? -2.925 -8.484 3.458 1.00 86.19 132 GLU A N 1
ATOM 1013 C CA . GLU A 1 132 ? -3.054 -8.144 2.030 1.00 86.19 132 GLU A CA 1
ATOM 1014 C C . GLU A 1 132 ? -2.248 -6.895 1.643 1.00 86.19 132 GLU A C 1
ATOM 1016 O O . GLU A 1 132 ? -1.687 -6.847 0.553 1.00 86.19 132 GLU A O 1
ATOM 1021 N N . ILE A 1 133 ? -2.132 -5.916 2.550 1.00 89.00 133 ILE A N 1
ATOM 1022 C CA . ILE A 1 133 ? -1.337 -4.707 2.300 1.00 89.00 133 ILE A CA 1
ATOM 1023 C C . ILE A 1 133 ? 0.145 -5.072 2.258 1.00 89.00 133 ILE A C 1
ATOM 1025 O O . ILE A 1 133 ? 0.868 -4.618 1.373 1.00 89.00 133 ILE A O 1
ATOM 1029 N N . ARG A 1 134 ? 0.590 -5.930 3.185 1.00 87.12 134 ARG A N 1
ATOM 1030 C CA . ARG A 1 134 ? 1.977 -6.407 3.225 1.00 87.12 134 ARG A CA 1
ATOM 1031 C C . ARG A 1 134 ? 2.334 -7.187 1.967 1.00 87.12 134 ARG A C 1
ATOM 1033 O O . ARG A 1 134 ? 3.359 -6.904 1.353 1.00 87.12 134 ARG A O 1
ATOM 1040 N N . LEU A 1 135 ? 1.463 -8.103 1.546 1.00 85.50 135 LEU A N 1
ATOM 1041 C CA . LEU A 1 135 ? 1.646 -8.868 0.316 1.00 85.50 135 LEU A CA 1
ATOM 1042 C C . LEU A 1 135 ? 1.682 -7.955 -0.918 1.00 85.50 135 LEU A C 1
ATOM 1044 O O . LEU A 1 135 ? 2.546 -8.130 -1.778 1.00 85.50 135 LEU A O 1
ATOM 1048 N N . GLY A 1 136 ? 0.803 -6.950 -0.987 1.00 90.50 136 GLY A N 1
ATOM 1049 C CA . GLY A 1 136 ? 0.823 -5.940 -2.046 1.00 90.50 136 GLY A CA 1
ATOM 1050 C C . GLY A 1 136 ? 2.150 -5.181 -2.091 1.00 90.50 136 GLY A C 1
ATOM 1051 O O . GLY A 1 136 ? 2.776 -5.096 -3.146 1.00 90.50 136 GLY A O 1
ATOM 1052 N N . SER A 1 137 ? 2.640 -4.712 -0.940 1.00 91.06 137 SER A N 1
ATOM 1053 C CA . SER A 1 137 ? 3.944 -4.047 -0.838 1.00 91.06 137 SER A CA 1
ATOM 1054 C C . SER A 1 137 ? 5.104 -4.936 -1.275 1.00 91.06 137 SER A C 1
ATOM 1056 O O . SER A 1 137 ? 5.975 -4.477 -2.011 1.00 91.06 137 SER A O 1
ATOM 1058 N N . LEU A 1 138 ? 5.116 -6.203 -0.854 1.00 88.31 138 LEU A N 1
ATOM 1059 C CA . LEU A 1 138 ? 6.149 -7.169 -1.236 1.00 88.31 138 LEU A CA 1
ATOM 1060 C C . LEU A 1 138 ? 6.126 -7.456 -2.738 1.00 88.31 138 LEU A C 1
ATOM 1062 O O . LEU A 1 138 ? 7.177 -7.504 -3.366 1.00 88.31 138 LEU A O 1
ATOM 1066 N N . THR A 1 139 ? 4.935 -7.583 -3.322 1.00 90.81 139 THR A N 1
ATOM 1067 C CA . THR A 1 139 ? 4.775 -7.804 -4.765 1.00 90.81 139 THR A CA 1
ATOM 1068 C C . THR A 1 139 ? 5.288 -6.603 -5.561 1.00 90.81 139 THR A C 1
ATOM 1070 O O . THR A 1 139 ? 6.009 -6.769 -6.540 1.00 90.81 139 THR A O 1
ATOM 1073 N N . ILE A 1 140 ? 4.981 -5.378 -5.118 1.00 92.50 140 ILE A N 1
ATOM 1074 C CA . ILE A 1 140 ? 5.508 -4.158 -5.744 1.00 92.50 140 ILE A CA 1
ATOM 1075 C C . ILE A 1 140 ? 7.035 -4.099 -5.604 1.00 92.50 140 ILE A C 1
ATOM 1077 O O . ILE A 1 140 ? 7.717 -3.798 -6.580 1.00 92.50 140 ILE A O 1
ATOM 1081 N N . LEU A 1 141 ? 7.587 -4.415 -4.427 1.00 91.00 141 LEU A N 1
ATOM 1082 C CA . LEU A 1 141 ? 9.037 -4.457 -4.213 1.00 91.00 141 LEU A CA 1
ATOM 1083 C C . LEU A 1 141 ? 9.731 -5.479 -5.118 1.00 91.00 141 LEU A C 1
ATOM 1085 O O . LEU A 1 141 ? 10.790 -5.169 -5.658 1.00 91.00 141 LEU A O 1
ATOM 1089 N N . ASP A 1 142 ? 9.149 -6.663 -5.305 1.00 88.81 142 ASP A N 1
ATOM 1090 C CA . ASP A 1 142 ? 9.678 -7.697 -6.200 1.00 88.81 142 ASP A CA 1
ATOM 1091 C C . ASP A 1 142 ? 9.714 -7.212 -7.659 1.00 88.81 142 ASP A C 1
ATOM 1093 O O . ASP A 1 142 ? 10.764 -7.245 -8.307 1.00 88.81 142 ASP A O 1
ATOM 1097 N N . ILE A 1 143 ? 8.607 -6.627 -8.132 1.00 90.38 143 ILE A N 1
ATOM 1098 C CA . ILE A 1 143 ? 8.506 -6.030 -9.473 1.00 90.38 143 ILE A CA 1
ATOM 1099 C C . ILE A 1 143 ? 9.549 -4.920 -9.655 1.00 90.38 143 ILE A C 1
ATOM 1101 O O . ILE A 1 143 ? 10.256 -4.900 -10.660 1.00 90.38 143 ILE A O 1
ATOM 1105 N N . LEU A 1 144 ? 9.680 -4.011 -8.685 1.00 90.25 144 LEU A N 1
ATOM 1106 C CA . LEU A 1 144 ? 10.645 -2.907 -8.743 1.00 90.25 144 LEU A CA 1
ATOM 1107 C C . LEU A 1 144 ? 12.098 -3.366 -8.550 1.00 90.25 144 LEU A C 1
ATOM 1109 O O . LEU A 1 144 ? 13.021 -2.645 -8.914 1.00 90.25 144 LEU A O 1
ATOM 1113 N N . SER A 1 145 ? 12.328 -4.558 -8.000 1.00 88.44 145 SER A N 1
ATOM 1114 C CA . SER A 1 145 ? 13.667 -5.138 -7.848 1.00 88.44 145 SER A CA 1
ATOM 1115 C C . SER A 1 145 ? 14.121 -5.903 -9.092 1.00 88.44 145 SER A C 1
ATOM 1117 O O . SER A 1 145 ? 15.305 -6.241 -9.205 1.00 88.44 145 SER A O 1
ATOM 1119 N N . SER A 1 146 ? 13.215 -6.210 -10.021 1.00 88.50 146 SER A N 1
ATOM 1120 C CA . SER A 1 146 ? 13.529 -6.905 -11.267 1.00 88.50 146 SER A CA 1
ATOM 1121 C C . SER A 1 146 ? 13.768 -5.903 -12.408 1.00 88.50 146 SER A C 1
ATOM 1123 O O . SER A 1 146 ? 12.844 -5.180 -12.785 1.00 88.50 146 SER A O 1
ATOM 1125 N N . PRO A 1 147 ? 14.979 -5.845 -12.998 1.00 84.50 147 PRO A N 1
ATOM 1126 C CA . PRO A 1 147 ? 15.258 -4.924 -14.101 1.00 84.50 147 PRO A CA 1
ATOM 1127 C C . PRO A 1 147 ? 14.409 -5.239 -15.342 1.00 84.50 147 PRO A C 1
ATOM 1129 O O . PRO A 1 147 ? 13.966 -4.318 -16.027 1.00 84.50 147 PRO A O 1
ATOM 1132 N N . ASP A 1 148 ? 14.113 -6.520 -15.582 1.00 86.12 148 ASP A N 1
ATOM 1133 C CA . ASP A 1 148 ? 13.307 -6.979 -16.720 1.00 86.12 148 ASP A CA 1
ATOM 1134 C C . ASP A 1 148 ? 11.842 -6.562 -16.581 1.00 86.12 148 ASP A C 1
ATOM 1136 O O . ASP A 1 148 ? 11.188 -6.223 -17.563 1.00 86.12 148 ASP A O 1
ATOM 1140 N N . ALA A 1 149 ? 11.328 -6.533 -15.348 1.00 83.69 149 ALA A N 1
ATOM 1141 C CA . ALA A 1 149 ? 9.964 -6.093 -15.093 1.00 83.69 149 ALA A CA 1
ATOM 1142 C C . ALA A 1 149 ? 9.806 -4.578 -15.288 1.00 83.69 149 ALA A C 1
ATOM 1144 O O . ALA A 1 149 ? 8.710 -4.121 -15.607 1.00 83.69 149 ALA A O 1
ATOM 1145 N N . ILE A 1 150 ? 10.874 -3.791 -15.115 1.00 81.12 150 ILE A N 1
ATOM 1146 C CA . ILE A 1 150 ? 10.867 -2.339 -15.352 1.00 81.12 150 ILE A CA 1
ATOM 1147 C C . ILE A 1 150 ? 11.078 -2.011 -16.834 1.00 81.12 150 ILE A C 1
ATOM 1149 O O . ILE A 1 150 ? 10.544 -1.007 -17.305 1.00 81.12 150 ILE A O 1
ATOM 1153 N N . GLY A 1 151 ? 11.837 -2.840 -17.557 1.00 72.81 151 GLY A N 1
ATOM 1154 C CA . GLY A 1 151 ? 12.184 -2.668 -18.968 1.00 72.81 151 GLY A CA 1
ATOM 1155 C C . GLY A 1 151 ? 11.006 -2.847 -19.926 1.00 72.81 151 GLY A C 1
ATOM 1156 O O . GLY A 1 151 ? 10.996 -3.761 -20.743 1.00 72.81 151 GLY A O 1
ATOM 1157 N N . GLU A 1 152 ? 10.009 -1.971 -19.849 1.00 76.44 152 GLU A N 1
ATOM 1158 C CA . GLU A 1 152 ? 9.063 -1.766 -20.944 1.00 76.44 152 GLU A CA 1
ATOM 1159 C C . GLU A 1 152 ? 9.703 -0.891 -22.034 1.00 76.44 152 GLU A C 1
ATOM 1161 O O . GLU A 1 152 ? 10.668 -0.170 -21.772 1.00 76.44 152 GLU A O 1
ATOM 1166 N N . ALA A 1 153 ? 9.179 -0.978 -23.263 1.00 66.69 153 ALA A N 1
ATOM 1167 C CA . ALA A 1 153 ? 9.822 -0.518 -24.502 1.00 66.69 153 ALA A CA 1
ATOM 1168 C C . ALA A 1 153 ? 10.316 0.947 -24.508 1.00 66.69 153 ALA A C 1
ATOM 1170 O O . ALA A 1 153 ? 11.182 1.287 -25.310 1.00 66.69 153 ALA A O 1
ATOM 1171 N N . ASP A 1 154 ? 9.814 1.786 -23.601 1.00 79.88 154 ASP A N 1
ATOM 1172 C CA . ASP A 1 154 ? 10.101 3.221 -23.547 1.00 79.88 154 ASP A CA 1
ATOM 1173 C C . ASP A 1 154 ? 11.189 3.610 -22.526 1.00 79.88 154 ASP A C 1
ATOM 1175 O O . ASP A 1 154 ? 11.598 4.772 -22.467 1.00 79.88 154 ASP A O 1
ATOM 1179 N N . ILE A 1 155 ? 11.674 2.672 -21.702 1.00 81.81 155 ILE A N 1
ATOM 1180 C CA . ILE A 1 155 ? 12.615 2.964 -20.609 1.00 81.81 155 ILE A CA 1
ATOM 1181 C C . ILE A 1 155 ? 14.034 2.496 -20.981 1.00 81.81 155 ILE A C 1
ATOM 1183 O O . ILE A 1 155 ? 14.231 1.321 -21.298 1.00 81.81 155 ILE A O 1
ATOM 1187 N N . PRO A 1 156 ? 15.072 3.355 -20.874 1.00 86.06 156 PRO A N 1
ATOM 1188 C CA . PRO A 1 156 ? 16.454 2.932 -21.082 1.00 86.06 156 PRO A CA 1
ATOM 1189 C C . PRO A 1 156 ? 16.847 1.820 -20.099 1.00 86.06 156 PRO A C 1
ATOM 1191 O O . PRO A 1 156 ? 16.751 1.995 -18.881 1.00 86.06 156 PRO A O 1
ATOM 1194 N N . SER A 1 157 ? 17.359 0.697 -20.615 1.00 85.88 157 SER A N 1
ATOM 1195 C CA . SER A 1 157 ? 17.773 -0.470 -19.811 1.00 85.88 157 SER A CA 1
ATOM 1196 C C . SER A 1 157 ? 18.770 -0.114 -18.692 1.00 85.88 157 SER A C 1
ATOM 1198 O O . SER A 1 157 ? 18.708 -0.664 -17.587 1.00 85.88 157 SER A O 1
ATOM 1200 N N . SER A 1 158 ? 19.649 0.866 -18.932 1.00 87.56 158 SER A N 1
ATOM 1201 C CA . SER A 1 158 ? 20.597 1.367 -17.931 1.00 87.56 158 SER A CA 1
ATOM 1202 C C . SER A 1 158 ? 19.904 2.061 -16.753 1.00 87.56 158 SER A C 1
ATOM 1204 O O . SER A 1 158 ? 20.307 1.863 -15.607 1.00 87.56 158 SER A O 1
ATOM 1206 N N . THR A 1 159 ? 18.841 2.830 -16.999 1.00 85.94 159 THR A N 1
ATOM 1207 C CA . THR A 1 159 ? 18.057 3.497 -15.949 1.00 85.94 159 THR A CA 1
ATOM 1208 C C . THR A 1 159 ? 17.244 2.485 -15.151 1.00 85.94 159 THR A C 1
ATOM 1210 O O . THR A 1 159 ? 17.290 2.508 -13.922 1.00 85.94 159 THR A O 1
ATOM 1213 N N . ALA A 1 160 ? 16.582 1.542 -15.829 1.00 85.81 160 ALA A N 1
ATOM 1214 C CA . ALA A 1 160 ? 15.841 0.460 -15.179 1.00 85.81 160 ALA A CA 1
ATOM 1215 C C . ALA A 1 160 ? 16.732 -0.346 -14.216 1.00 85.81 160 ALA A C 1
ATOM 1217 O O . ALA A 1 160 ? 16.375 -0.563 -13.058 1.00 85.81 160 ALA A O 1
ATOM 1218 N N . SER A 1 161 ? 17.942 -0.700 -14.663 1.00 87.19 161 SER A N 1
ATOM 1219 C CA . SER A 1 161 ? 18.921 -1.431 -13.850 1.00 87.19 161 SER A CA 1
ATOM 1220 C C . SER A 1 161 ? 19.374 -0.640 -12.620 1.00 87.19 161 SER A C 1
ATOM 1222 O O . SER A 1 161 ? 19.498 -1.206 -11.535 1.00 87.19 161 SER A O 1
ATOM 1224 N N . ARG A 1 162 ? 19.585 0.678 -12.757 1.00 85.62 162 ARG A N 1
ATOM 1225 C CA . ARG A 1 162 ? 19.969 1.551 -11.633 1.00 85.62 162 ARG A CA 1
ATOM 1226 C C . ARG A 1 162 ? 18.867 1.651 -10.580 1.00 85.62 162 ARG A C 1
ATOM 1228 O O . ARG A 1 162 ? 19.170 1.557 -9.392 1.00 85.62 162 ARG A O 1
ATOM 1235 N N . VAL A 1 163 ? 17.611 1.815 -11.003 1.00 85.81 163 VAL A N 1
ATOM 1236 C CA . VAL A 1 163 ? 16.456 1.872 -10.091 1.00 85.81 163 VAL A CA 1
ATOM 1237 C C . VAL A 1 163 ? 16.296 0.543 -9.353 1.00 85.81 163 VAL A C 1
ATOM 1239 O O . VAL A 1 163 ? 16.233 0.538 -8.123 1.00 85.81 163 VAL A O 1
ATOM 1242 N N . ALA A 1 164 ? 16.325 -0.580 -10.078 1.00 86.75 164 ALA A N 1
ATOM 1243 C CA . ALA A 1 164 ? 16.211 -1.913 -9.488 1.00 86.75 164 ALA A CA 1
ATOM 1244 C C . ALA A 1 164 ? 17.337 -2.210 -8.489 1.00 86.75 164 ALA A C 1
ATOM 1246 O O . ALA A 1 164 ? 17.089 -2.708 -7.388 1.00 86.75 164 ALA A O 1
ATOM 1247 N N . PHE A 1 165 ? 18.578 -1.860 -8.838 1.00 87.94 165 PHE A N 1
ATOM 1248 C CA . PHE A 1 165 ? 19.720 -2.015 -7.943 1.00 87.94 165 PHE A CA 1
ATOM 1249 C C . PHE A 1 165 ? 19.554 -1.188 -6.663 1.00 87.94 165 PHE A C 1
ATOM 1251 O O . PHE A 1 165 ? 19.771 -1.705 -5.567 1.00 87.94 165 PHE A O 1
ATOM 1258 N N . LYS A 1 166 ? 19.102 0.068 -6.779 1.00 86.62 166 LYS A N 1
ATOM 1259 C CA . LYS A 1 166 ? 18.891 0.937 -5.615 1.00 86.62 166 LYS A CA 1
ATOM 1260 C C . LYS A 1 166 ? 17.786 0.410 -4.695 1.00 86.62 166 LYS A C 1
ATOM 1262 O O . LYS A 1 166 ? 17.967 0.401 -3.480 1.00 86.62 166 LYS A O 1
ATOM 1267 N N . PHE A 1 167 ? 16.685 -0.092 -5.256 1.00 86.44 167 PHE A N 1
ATOM 1268 C CA . PHE A 1 167 ? 15.618 -0.737 -4.483 1.00 86.44 167 PHE A CA 1
ATOM 1269 C C . PHE A 1 167 ? 16.110 -1.973 -3.719 1.00 86.44 167 PHE A C 1
ATOM 1271 O O . PHE A 1 167 ? 15.763 -2.153 -2.546 1.00 86.44 167 PHE A O 1
ATOM 1278 N N . ARG A 1 168 ? 16.960 -2.796 -4.348 1.00 85.94 168 ARG A N 1
ATOM 1279 C CA . ARG A 1 168 ? 17.598 -3.944 -3.684 1.00 85.94 168 ARG A CA 1
ATOM 1280 C C . ARG A 1 168 ? 18.510 -3.500 -2.545 1.00 85.94 168 ARG A C 1
ATOM 1282 O O . ARG A 1 168 ? 18.388 -4.038 -1.449 1.00 85.94 168 ARG A O 1
ATOM 1289 N N . GLU A 1 169 ? 19.367 -2.504 -2.773 1.00 86.50 169 GLU A N 1
ATOM 1290 C CA . GLU A 1 169 ? 20.244 -1.950 -1.732 1.00 86.50 169 GLU A CA 1
ATOM 1291 C C . GLU A 1 169 ? 19.455 -1.460 -0.515 1.00 86.50 169 GLU A C 1
ATOM 1293 O O . GLU A 1 169 ? 19.746 -1.857 0.613 1.00 86.50 169 GLU A O 1
ATOM 1298 N N . LEU A 1 170 ? 18.430 -0.631 -0.738 1.00 82.31 170 LEU A N 1
ATOM 1299 C CA . LEU A 1 170 ? 17.611 -0.075 0.341 1.00 82.31 170 LEU A CA 1
ATOM 1300 C C . LEU A 1 170 ? 16.886 -1.179 1.119 1.00 82.31 170 LEU A C 1
ATOM 1302 O O . LEU A 1 170 ? 16.805 -1.131 2.346 1.00 82.31 170 LEU A O 1
ATOM 1306 N N . THR A 1 171 ? 16.400 -2.207 0.420 1.00 81.50 171 THR A N 1
ATOM 1307 C CA . THR A 1 171 ? 15.750 -3.364 1.049 1.00 81.50 171 THR A CA 1
ATOM 1308 C C . THR A 1 171 ? 16.732 -4.153 1.910 1.00 81.50 171 THR A C 1
ATOM 1310 O O . THR A 1 171 ? 16.414 -4.471 3.054 1.00 81.50 171 THR A O 1
ATOM 1313 N N . ILE A 1 172 ? 17.946 -4.408 1.415 1.00 82.38 172 ILE A N 1
ATOM 1314 C CA . ILE A 1 172 ? 18.997 -5.085 2.187 1.00 82.38 172 ILE A CA 1
ATOM 1315 C C . ILE A 1 172 ? 19.363 -4.266 3.430 1.00 82.38 172 ILE A C 1
ATOM 1317 O O . ILE A 1 172 ? 19.416 -4.830 4.523 1.00 82.38 172 ILE A O 1
ATOM 1321 N N . MET A 1 173 ? 19.549 -2.948 3.296 1.00 79.19 173 MET A N 1
ATOM 1322 C CA . MET A 1 173 ? 19.865 -2.076 4.433 1.00 79.19 173 MET A CA 1
ATOM 1323 C C . MET A 1 173 ? 18.761 -2.092 5.497 1.00 79.19 173 MET A C 1
ATOM 1325 O O . MET A 1 173 ? 19.051 -2.276 6.678 1.00 79.19 173 MET A O 1
ATOM 1329 N N . GLN A 1 174 ? 17.489 -1.969 5.105 1.00 77.56 174 GLN A N 1
ATOM 1330 C CA . GLN A 1 174 ? 16.377 -2.018 6.063 1.00 77.56 174 GLN A CA 1
ATOM 1331 C C . GLN A 1 174 ? 16.269 -3.379 6.761 1.00 77.56 174 GLN A C 1
ATOM 1333 O O . GLN A 1 174 ? 16.014 -3.448 7.965 1.00 77.56 174 GLN A O 1
ATOM 1338 N N . LEU A 1 175 ? 16.521 -4.474 6.040 1.00 71.19 175 LEU A N 1
ATOM 1339 C CA . LEU A 1 175 ? 16.537 -5.810 6.633 1.00 71.19 175 LEU A CA 1
ATOM 1340 C C . LEU A 1 175 ? 17.705 -6.004 7.605 1.00 71.19 175 LEU A C 1
ATOM 1342 O O . LEU A 1 175 ? 17.528 -6.652 8.635 1.00 71.19 175 LEU A O 1
ATOM 1346 N N . GLN A 1 176 ? 18.874 -5.421 7.329 1.00 74.62 176 GLN A N 1
ATOM 1347 C CA . GLN A 1 176 ? 20.002 -5.411 8.265 1.00 74.62 176 GLN A CA 1
ATOM 1348 C C . GLN A 1 176 ? 19.663 -4.657 9.557 1.00 74.62 176 GLN A C 1
ATOM 1350 O O . GLN A 1 176 ? 19.980 -5.148 10.642 1.00 74.62 176 GLN A O 1
ATOM 1355 N N . VAL A 1 177 ? 18.957 -3.523 9.459 1.00 73.56 177 VAL A N 1
ATOM 1356 C CA . VAL A 1 177 ? 18.455 -2.780 10.629 1.00 73.56 177 VAL A CA 1
ATOM 1357 C C . VAL A 1 177 ? 17.456 -3.633 11.416 1.00 73.56 177 VAL A C 1
ATOM 1359 O O . VAL A 1 177 ? 17.606 -3.790 12.627 1.00 73.56 177 VAL A O 1
ATOM 1362 N N . CYS A 1 178 ? 16.504 -4.281 10.740 1.00 63.44 178 CYS A N 1
ATOM 1363 C CA . CYS A 1 178 ? 15.538 -5.185 11.379 1.00 63.44 178 CYS A CA 1
ATOM 1364 C C . CYS A 1 178 ? 16.195 -6.422 12.014 1.00 63.44 178 CYS A C 1
ATOM 1366 O O . CYS A 1 178 ? 15.686 -6.967 12.992 1.00 63.44 178 CYS A O 1
ATOM 1368 N N . ASN A 1 179 ? 17.343 -6.861 11.495 1.00 57.62 179 ASN A N 1
ATOM 1369 C CA . ASN A 1 179 ? 18.091 -8.009 12.009 1.00 57.62 179 ASN A CA 1
ATOM 1370 C C . ASN A 1 179 ? 18.693 -7.802 13.400 1.00 57.62 179 ASN A C 1
ATOM 1372 O O . ASN A 1 179 ? 19.084 -8.776 14.049 1.00 57.62 179 ASN A O 1
ATOM 1376 N N . THR A 1 180 ? 18.747 -6.560 13.876 1.00 55.28 180 THR A N 1
ATOM 1377 C CA . THR A 1 180 ? 19.118 -6.262 15.263 1.00 55.28 180 THR A CA 1
ATOM 1378 C C . THR A 1 180 ? 18.014 -6.633 16.266 1.00 55.28 180 THR A C 1
ATOM 1380 O O . THR A 1 180 ? 18.302 -6.751 17.453 1.00 55.28 180 THR A O 1
ATOM 1383 N N . LEU A 1 181 ? 16.783 -6.909 15.801 1.00 52.38 181 LEU A N 1
ATOM 1384 C CA . LEU A 1 181 ? 15.582 -7.130 16.624 1.00 52.38 181 LEU A CA 1
ATOM 1385 C C . LEU A 1 181 ? 15.066 -8.590 16.665 1.00 52.38 181 LEU A C 1
ATOM 1387 O O . LEU A 1 181 ? 13.957 -8.832 17.131 1.00 52.38 181 LEU A O 1
ATOM 1391 N N . GLY A 1 182 ? 15.851 -9.591 16.243 1.00 63.53 182 GLY A N 1
ATOM 1392 C CA . GLY A 1 182 ? 15.501 -11.014 16.422 1.00 63.53 182 GLY A CA 1
ATOM 1393 C C . GLY A 1 182 ? 15.109 -11.753 15.127 1.00 63.53 182 GLY A C 1
ATOM 1394 O O . GLY A 1 182 ? 15.921 -11.758 14.203 1.00 63.53 182 GLY A O 1
ATOM 1395 N N . PRO A 1 183 ? 13.950 -12.447 15.039 1.00 54.19 183 PRO A N 1
ATOM 1396 C CA . PRO A 1 183 ? 13.663 -13.548 14.089 1.00 54.19 183 PRO A CA 1
ATOM 1397 C C . PRO A 1 183 ? 13.800 -13.237 12.582 1.00 54.19 183 PRO A C 1
ATOM 1399 O O . PRO A 1 183 ? 13.804 -14.153 11.761 1.00 54.19 183 PRO A O 1
ATOM 1402 N N . CYS A 1 184 ? 14.021 -11.978 12.203 1.00 50.53 184 CYS A N 1
ATOM 1403 C CA . CYS A 1 184 ? 14.370 -11.532 10.850 1.00 50.53 184 CYS A CA 1
ATOM 1404 C C . CYS A 1 184 ? 15.658 -12.166 10.275 1.00 50.53 184 CYS A C 1
ATOM 1406 O O . CYS A 1 184 ? 15.861 -12.139 9.058 1.00 50.53 184 CYS A O 1
ATOM 1408 N N . ARG A 1 185 ? 16.506 -12.792 11.114 1.00 52.97 185 ARG A N 1
ATOM 1409 C CA . ARG A 1 185 ? 17.783 -13.409 10.696 1.00 52.97 185 ARG A CA 1
ATOM 1410 C C . ARG A 1 185 ? 17.634 -14.442 9.582 1.00 52.97 185 ARG A C 1
ATOM 1412 O O . ARG A 1 185 ? 18.514 -14.521 8.728 1.00 52.97 185 ARG A O 1
ATOM 1419 N N . LEU A 1 186 ? 16.531 -15.192 9.559 1.00 53.69 186 LEU A N 1
ATOM 1420 C CA . LEU A 1 186 ? 16.280 -16.207 8.532 1.00 53.69 186 LEU A CA 1
ATOM 1421 C C . LEU A 1 186 ? 15.964 -15.584 7.162 1.00 53.69 186 LEU A C 1
ATOM 1423 O O . LEU A 1 186 ? 16.401 -16.109 6.141 1.00 53.69 186 LEU A O 1
ATOM 1427 N N . LEU A 1 187 ? 15.266 -14.443 7.140 1.00 55.50 187 LEU A N 1
ATOM 1428 C CA . LEU A 1 187 ? 14.889 -13.752 5.905 1.00 55.50 187 LEU A CA 1
ATOM 1429 C C . LEU A 1 187 ? 16.107 -13.098 5.234 1.00 55.50 187 LEU A C 1
ATOM 1431 O O . LEU A 1 187 ? 16.278 -13.223 4.023 1.00 55.50 187 LEU A O 1
ATOM 1435 N N . LEU A 1 188 ? 16.993 -12.466 6.019 1.00 56.94 188 LEU A N 1
ATOM 1436 C CA . LEU A 1 188 ? 18.248 -11.918 5.491 1.00 56.94 188 LEU A CA 1
ATOM 1437 C C . LEU A 1 188 ? 19.171 -13.037 4.979 1.00 56.94 188 LEU A C 1
ATOM 1439 O O . LEU A 1 188 ? 19.791 -12.885 3.933 1.00 56.94 188 LEU A O 1
ATOM 1443 N N . PHE A 1 189 ? 19.233 -14.176 5.677 1.00 53.31 189 PHE A N 1
ATOM 1444 C CA . PHE A 1 189 ? 20.045 -15.320 5.254 1.00 53.31 189 PHE A CA 1
ATOM 1445 C C . PHE A 1 189 ? 19.550 -15.916 3.925 1.00 53.31 189 PHE A C 1
ATOM 1447 O O . PHE A 1 189 ? 20.358 -16.227 3.060 1.00 53.31 189 PHE A O 1
ATOM 1454 N N . LEU A 1 190 ? 18.233 -15.999 3.712 1.00 56.31 190 LEU A N 1
ATOM 1455 C CA . LEU A 1 190 ? 17.637 -16.490 2.462 1.00 56.31 190 LEU A CA 1
ATOM 1456 C C . LEU A 1 190 ? 17.751 -15.502 1.291 1.00 56.31 190 LEU A C 1
ATOM 1458 O O . LEU A 1 190 ? 18.006 -15.930 0.168 1.00 56.31 190 LEU A O 1
ATOM 1462 N N . LEU A 1 191 ? 17.628 -14.193 1.535 1.00 57.78 191 LEU A N 1
ATOM 1463 C CA . LEU A 1 191 ? 17.845 -13.170 0.501 1.00 57.78 191 LEU A CA 1
ATOM 1464 C C . LEU A 1 191 ? 19.321 -13.043 0.098 1.00 57.78 191 LEU A C 1
ATOM 1466 O O . LEU A 1 191 ? 19.604 -12.766 -1.062 1.00 57.78 191 LEU A O 1
ATOM 1470 N N . LEU A 1 192 ? 20.258 -13.287 1.021 1.00 58.31 192 LEU A N 1
ATOM 1471 C CA . LEU A 1 192 ? 21.698 -13.349 0.731 1.00 58.31 192 LEU A CA 1
ATOM 1472 C C . LEU A 1 192 ? 22.125 -14.659 0.046 1.00 58.31 192 LEU A C 1
ATOM 1474 O O . LEU A 1 192 ? 23.191 -14.704 -0.561 1.00 58.31 192 LEU A O 1
ATOM 1478 N N . LEU A 1 193 ? 21.310 -15.714 0.135 1.00 56.22 193 LEU A N 1
ATOM 1479 C CA . LEU A 1 193 ? 21.508 -16.964 -0.604 1.00 56.22 193 LEU A CA 1
ATOM 1480 C C . LEU A 1 193 ? 21.004 -16.885 -2.053 1.00 56.22 193 LEU A C 1
ATOM 1482 O O . LEU A 1 193 ? 21.301 -17.786 -2.840 1.00 56.22 193 LEU A O 1
ATOM 1486 N N . LEU A 1 194 ? 20.281 -15.823 -2.431 1.00 57.81 194 LEU A N 1
ATOM 1487 C CA . LEU A 1 194 ? 20.040 -15.538 -3.841 1.00 57.81 194 LEU A CA 1
ATOM 1488 C C . LEU A 1 194 ? 21.380 -15.141 -4.473 1.00 57.81 194 LEU A C 1
ATOM 1490 O O . LEU A 1 194 ? 22.001 -14.179 -4.012 1.00 57.81 194 LEU A O 1
ATOM 1494 N N . PRO A 1 195 ? 21.850 -15.864 -5.504 1.00 52.44 195 PRO A N 1
ATOM 1495 C CA . PRO A 1 195 ? 23.109 -15.531 -6.144 1.00 52.44 195 PRO A CA 1
ATOM 1496 C C . PRO A 1 195 ? 23.048 -14.084 -6.656 1.00 52.44 195 PRO A C 1
ATOM 1498 O O . PRO A 1 195 ? 22.005 -13.667 -7.177 1.00 52.44 195 PRO A O 1
ATOM 1501 N N . PRO A 1 196 ? 24.135 -13.302 -6.510 1.00 55.91 196 PRO A N 1
ATOM 1502 C CA . PRO A 1 196 ? 24.194 -11.969 -7.090 1.00 55.91 196 PRO A CA 1
ATOM 1503 C C . PRO A 1 196 ? 23.879 -12.070 -8.589 1.00 55.91 196 PRO A C 1
ATOM 1505 O O . PRO A 1 196 ? 24.298 -13.046 -9.224 1.00 55.91 196 PRO A O 1
ATOM 1508 N N . PRO A 1 197 ? 23.125 -11.111 -9.161 1.00 50.88 197 PRO A N 1
ATOM 1509 C CA . PRO A 1 197 ? 22.817 -11.142 -10.581 1.00 50.88 197 PRO A CA 1
ATOM 1510 C C . PRO A 1 197 ? 24.135 -11.248 -11.359 1.00 50.88 197 PRO A C 1
ATOM 1512 O O . PRO A 1 197 ? 25.070 -10.495 -11.057 1.00 50.88 197 PRO A O 1
ATOM 1515 N N . PRO A 1 198 ? 24.254 -12.202 -12.302 1.00 58.38 198 PRO A N 1
ATOM 1516 C CA . PRO A 1 198 ? 25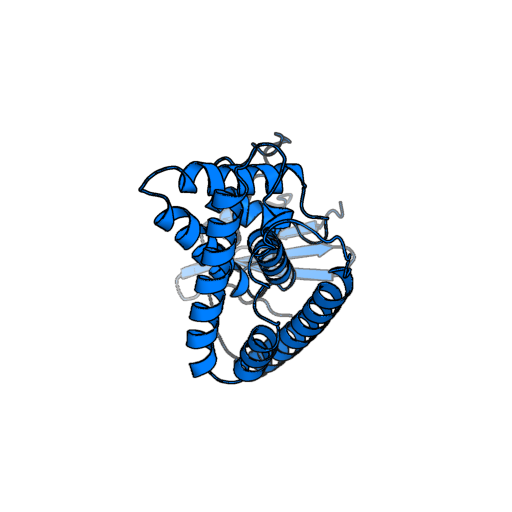.472 -12.349 -13.076 1.00 58.38 198 PRO A CA 1
ATOM 1517 C C . PRO A 1 198 ? 25.774 -11.018 -13.778 1.00 58.38 198 PRO A C 1
ATOM 1519 O O . PRO A 1 198 ? 24.840 -10.323 -14.193 1.00 58.38 198 PRO A O 1
ATOM 1522 N N . PRO A 1 199 ? 27.058 -10.632 -13.893 1.00 66.06 199 PRO A N 1
ATOM 1523 C CA . PRO A 1 199 ? 27.430 -9.435 -14.632 1.00 66.06 199 PRO A CA 1
ATOM 1524 C C . PRO A 1 199 ? 26.816 -9.495 -16.040 1.00 66.06 199 PRO A C 1
ATOM 1526 O O . PRO A 1 199 ? 26.735 -10.588 -16.612 1.00 66.06 199 PRO A O 1
ATOM 1529 N N . PRO A 1 200 ? 26.349 -8.355 -16.586 1.00 59.03 200 PRO A N 1
ATOM 1530 C CA . PRO A 1 200 ? 25.651 -8.327 -17.865 1.00 59.03 200 PRO A CA 1
ATOM 1531 C C . PRO A 1 200 ? 26.488 -9.057 -18.923 1.00 59.03 200 PRO A C 1
ATOM 1533 O O . PRO A 1 200 ? 27.689 -8.787 -19.027 1.00 59.03 200 PRO A O 1
ATOM 1536 N N . PRO A 1 201 ? 25.895 -10.000 -19.680 1.00 50.47 201 PRO A N 1
ATOM 1537 C CA . PRO A 1 201 ? 26.646 -10.809 -20.619 1.00 50.47 201 PRO A CA 1
ATOM 1538 C C . PRO A 1 201 ? 27.267 -9.895 -21.671 1.00 50.47 201 PRO A C 1
ATOM 1540 O O . PRO A 1 201 ? 26.570 -9.228 -22.438 1.00 50.47 201 PRO A O 1
ATOM 1543 N N . SER A 1 202 ? 28.596 -9.884 -21.722 1.00 52.03 202 SER A N 1
ATOM 1544 C CA . SER A 1 202 ? 29.337 -9.420 -22.884 1.00 52.03 202 SER A CA 1
ATOM 1545 C C . SER A 1 202 ? 28.956 -10.331 -24.049 1.00 52.03 202 SER A C 1
ATOM 1547 O O . SER A 1 202 ? 29.480 -11.433 -24.154 1.00 52.03 202 SER A O 1
ATOM 1549 N N . SER A 1 203 ? 27.959 -9.900 -24.828 1.00 51.34 203 SER A N 1
ATOM 1550 C CA . SER A 1 203 ? 27.563 -10.377 -26.158 1.00 51.34 203 SER A CA 1
ATOM 1551 C C . SER A 1 203 ? 27.902 -11.842 -26.486 1.00 51.34 203 SER A C 1
ATOM 1553 O O . SER A 1 203 ? 29.055 -12.155 -26.769 1.00 51.34 203 SER A O 1
ATOM 1555 N N . SER A 1 204 ? 26.855 -12.670 -26.606 1.00 50.53 204 SER A N 1
ATOM 1556 C CA . SER A 1 204 ? 26.797 -14.033 -27.184 1.00 50.53 204 SER A CA 1
ATOM 1557 C C . SER A 1 204 ? 26.731 -15.208 -26.195 1.00 50.53 204 SER A C 1
ATOM 1559 O O . SER A 1 204 ? 27.717 -15.856 -25.876 1.00 50.53 204 SER A O 1
ATOM 1561 N N . SER A 1 205 ? 25.519 -15.540 -25.739 1.00 49.19 205 SER A N 1
ATOM 1562 C CA . SER A 1 205 ? 24.957 -16.906 -25.804 1.00 49.19 205 SER A CA 1
ATOM 1563 C C . SER A 1 205 ? 23.644 -16.990 -25.020 1.00 49.19 205 SER A C 1
ATOM 1565 O O . SER A 1 205 ? 23.542 -16.612 -23.857 1.00 49.19 205 SER A O 1
ATOM 1567 N N . SER A 1 206 ? 22.606 -17.465 -25.700 1.00 49.47 206 SER A N 1
ATOM 1568 C CA . SER A 1 206 ? 21.254 -17.664 -25.188 1.00 49.47 206 SER A CA 1
ATOM 1569 C C . SER A 1 206 ? 21.161 -18.977 -24.408 1.00 49.47 206 SER A C 1
ATOM 1571 O O . SER A 1 206 ? 21.196 -20.051 -25.009 1.00 49.47 206 SER A O 1
ATOM 1573 N N . SER A 1 207 ? 20.985 -18.907 -23.089 1.00 48.66 207 SER A N 1
ATOM 1574 C CA . SER A 1 207 ? 20.446 -20.028 -22.313 1.00 48.66 207 SER A CA 1
ATOM 1575 C C . SER A 1 207 ? 19.405 -19.507 -21.324 1.00 48.66 207 SER A C 1
ATOM 1577 O O . SER A 1 207 ? 19.673 -18.638 -20.500 1.00 48.66 207 SER A O 1
ATOM 1579 N N . SER A 1 208 ? 18.173 -19.979 -21.492 1.00 51.09 208 SER A N 1
ATOM 1580 C CA . SER A 1 208 ? 16.993 -19.576 -20.734 1.00 51.09 208 SER A CA 1
ATOM 1581 C C . SER A 1 208 ? 16.857 -20.439 -19.478 1.00 51.09 208 SER A C 1
ATOM 1583 O O . SER A 1 208 ? 16.324 -21.548 -19.541 1.00 51.09 208 SER A O 1
ATOM 1585 N N . SER A 1 209 ? 17.332 -19.948 -18.336 1.00 46.16 209 SER A N 1
ATOM 1586 C CA . SER A 1 209 ? 16.946 -20.468 -17.022 1.00 46.16 209 SER A CA 1
ATOM 1587 C C . SER A 1 209 ? 15.702 -19.714 -16.539 1.00 46.16 209 SER A C 1
ATOM 1589 O O . SER A 1 209 ? 15.715 -18.498 -16.375 1.00 46.16 209 SER A O 1
ATOM 1591 N N . SER A 1 210 ? 14.590 -20.431 -16.372 1.00 46.81 210 SER A N 1
ATOM 1592 C CA . SER A 1 210 ? 13.282 -19.837 -16.081 1.00 46.81 210 SER A CA 1
ATOM 1593 C C . SER A 1 210 ? 13.218 -19.247 -14.655 1.00 46.81 210 SER A C 1
ATOM 1595 O O . SER A 1 210 ? 13.339 -20.001 -13.687 1.00 46.81 210 SER A O 1
ATOM 1597 N N . PRO A 1 211 ? 12.958 -17.934 -14.484 1.00 51.25 211 PRO A N 1
ATOM 1598 C CA . PRO A 1 211 ? 12.895 -17.256 -13.178 1.00 51.25 211 PRO A CA 1
ATOM 1599 C C . PRO A 1 211 ? 11.663 -17.621 -12.323 1.00 51.25 211 PRO A C 1
ATOM 1601 O O . PRO A 1 211 ? 11.537 -17.177 -11.183 1.00 51.25 211 PRO A O 1
ATOM 1604 N N . SER A 1 212 ? 10.761 -18.464 -12.832 1.00 46.09 212 SER A N 1
ATOM 1605 C CA . SER A 1 212 ? 9.491 -18.805 -12.183 1.00 46.09 212 SER A CA 1
ATOM 1606 C C . SER A 1 212 ? 9.643 -19.577 -10.867 1.00 46.09 212 SER A C 1
ATOM 1608 O O . SER A 1 212 ? 8.824 -19.399 -9.972 1.00 46.09 212 SER A O 1
ATOM 1610 N N . CYS A 1 213 ? 10.688 -20.397 -10.704 1.00 42.53 213 CYS A N 1
ATOM 1611 C CA . CYS A 1 213 ? 10.842 -21.237 -9.509 1.00 42.53 213 CYS A CA 1
ATOM 1612 C C . CYS A 1 213 ? 11.235 -20.436 -8.256 1.00 42.53 213 CYS A C 1
ATOM 1614 O O . CYS A 1 213 ? 10.768 -20.733 -7.158 1.00 42.53 213 CYS A O 1
ATOM 1616 N N . ILE A 1 214 ? 12.058 -19.396 -8.410 1.00 50.22 214 ILE A N 1
ATOM 1617 C CA . ILE A 1 214 ? 12.569 -18.595 -7.287 1.00 50.22 214 ILE A CA 1
ATOM 1618 C C . ILE A 1 214 ? 11.445 -17.754 -6.667 1.00 50.22 214 ILE A C 1
ATOM 1620 O O . ILE A 1 214 ? 11.330 -17.677 -5.445 1.00 50.22 214 ILE A O 1
ATOM 1624 N N . LEU A 1 215 ? 10.561 -17.203 -7.502 1.00 50.84 215 LEU A N 1
ATOM 1625 C CA . LEU A 1 215 ? 9.420 -16.400 -7.060 1.00 50.84 215 LEU A CA 1
ATOM 1626 C C . LEU A 1 215 ? 8.365 -17.238 -6.326 1.00 50.84 215 LEU A C 1
ATOM 1628 O O . LEU A 1 215 ? 7.846 -16.804 -5.299 1.00 50.84 215 LEU A O 1
ATOM 1632 N N . SER A 1 216 ? 8.104 -18.472 -6.774 1.00 46.47 216 SER A N 1
ATOM 1633 C CA . SER A 1 216 ? 7.222 -19.396 -6.045 1.00 46.47 216 SER A CA 1
ATOM 1634 C C . SER A 1 216 ? 7.785 -19.796 -4.676 1.00 46.47 216 SER A C 1
ATOM 1636 O O . SER A 1 216 ? 7.028 -19.906 -3.712 1.00 46.47 216 SER A O 1
ATOM 1638 N N . PHE A 1 217 ? 9.109 -19.948 -4.559 1.00 47.84 217 PHE A N 1
ATOM 1639 C CA . PHE A 1 217 ? 9.760 -20.234 -3.278 1.00 47.84 217 PHE A CA 1
ATOM 1640 C C . PHE A 1 217 ? 9.740 -19.024 -2.335 1.00 47.84 217 PHE A C 1
ATOM 1642 O O . PHE A 1 217 ? 9.426 -19.191 -1.158 1.00 47.84 217 PHE A O 1
ATOM 1649 N N . LEU A 1 218 ? 9.998 -17.811 -2.837 1.00 54.91 218 LEU A N 1
ATOM 1650 C CA . LEU A 1 218 ? 9.914 -16.570 -2.056 1.00 54.91 218 LEU A CA 1
ATOM 1651 C C . LEU A 1 218 ? 8.483 -16.284 -1.587 1.00 54.91 218 LEU A C 1
ATOM 1653 O O . LEU A 1 218 ? 8.288 -15.942 -0.425 1.00 54.91 218 LEU A O 1
ATOM 1657 N N . SER A 1 219 ? 7.482 -16.489 -2.445 1.00 52.81 219 SER A N 1
ATOM 1658 C CA . SER A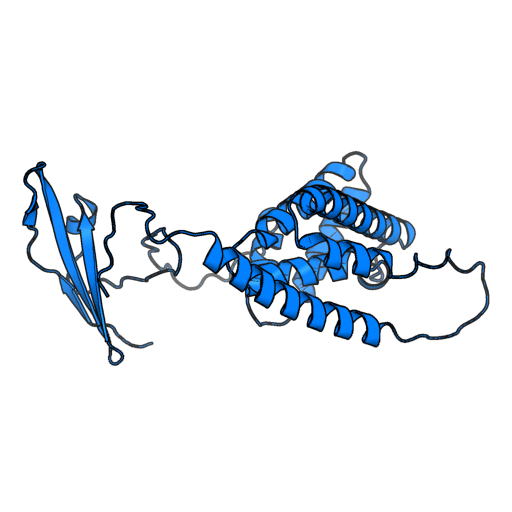 1 219 ? 6.067 -16.317 -2.092 1.00 52.81 219 SER A CA 1
ATOM 1659 C C . SER A 1 219 ? 5.634 -17.271 -0.969 1.00 52.81 219 SER A C 1
ATOM 1661 O O . SER A 1 219 ? 5.038 -16.835 0.018 1.00 52.81 219 SER A O 1
ATOM 1663 N N . PHE A 1 220 ? 6.008 -18.553 -1.058 1.00 51.56 220 PHE A N 1
ATOM 1664 C CA . PHE A 1 220 ? 5.718 -19.546 -0.018 1.00 51.56 220 PHE A CA 1
ATOM 1665 C C . PHE A 1 220 ? 6.432 -19.233 1.309 1.00 51.56 220 PHE A C 1
ATOM 1667 O O . PHE A 1 220 ? 5.849 -19.380 2.384 1.00 51.56 220 PHE A O 1
ATOM 1674 N N . TYR A 1 221 ? 7.677 -18.751 1.252 1.00 52.84 221 TYR A N 1
ATOM 1675 C CA . TYR A 1 221 ? 8.445 -18.406 2.450 1.00 52.84 221 TYR A CA 1
ATOM 1676 C C . TYR A 1 221 ? 7.973 -17.111 3.120 1.00 52.84 221 TYR A C 1
ATOM 1678 O O . TYR A 1 22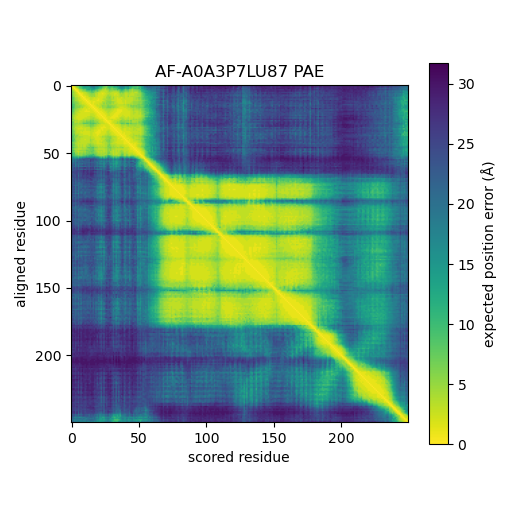1 ? 7.936 -17.041 4.346 1.00 52.84 221 TYR A O 1
ATOM 1686 N N . LEU A 1 222 ? 7.577 -16.103 2.336 1.00 61.09 222 LEU A N 1
ATOM 1687 C CA . LEU A 1 222 ? 6.986 -14.862 2.845 1.00 61.09 222 LEU A CA 1
ATOM 1688 C C . LEU A 1 222 ? 5.626 -15.127 3.501 1.00 61.09 222 LEU A C 1
ATOM 1690 O O . LEU A 1 222 ? 5.346 -14.541 4.540 1.00 61.09 222 LEU A O 1
ATOM 1694 N N . TYR A 1 223 ? 4.840 -16.072 2.974 1.00 60.66 223 TYR A N 1
ATOM 1695 C CA . TYR A 1 223 ? 3.612 -16.545 3.621 1.00 60.66 223 TYR A CA 1
ATOM 1696 C C . TYR A 1 223 ? 3.892 -17.203 4.983 1.00 60.66 223 TYR A C 1
ATOM 1698 O O . TYR A 1 223 ? 3.248 -16.878 5.978 1.00 60.66 223 TYR A O 1
ATOM 1706 N N . LEU A 1 224 ? 4.901 -18.077 5.057 1.00 50.97 224 LEU A N 1
ATOM 1707 C CA . LEU A 1 224 ? 5.351 -18.692 6.313 1.00 50.97 224 LEU A CA 1
ATOM 1708 C C . LEU A 1 224 ? 5.870 -17.657 7.321 1.00 50.97 224 LEU A C 1
ATOM 1710 O O . LEU A 1 224 ? 5.599 -17.780 8.516 1.00 50.97 224 LEU A O 1
ATOM 1714 N N . LEU A 1 225 ? 6.572 -16.623 6.850 1.00 58.16 225 LEU A N 1
ATOM 1715 C CA . LEU A 1 225 ? 7.005 -15.506 7.685 1.00 58.16 225 LEU A CA 1
ATOM 1716 C C . LEU A 1 225 ? 5.842 -14.638 8.156 1.00 58.16 225 LEU A C 1
ATOM 1718 O O . LEU A 1 225 ? 5.858 -14.228 9.307 1.00 58.16 225 LEU A O 1
ATOM 1722 N N . ASP A 1 226 ? 4.833 -14.391 7.324 1.00 58.56 226 ASP A N 1
ATOM 1723 C CA . ASP A 1 226 ? 3.617 -13.686 7.733 1.00 58.56 226 ASP A CA 1
ATOM 1724 C C . ASP A 1 226 ? 2.867 -14.471 8.818 1.00 58.56 226 ASP A C 1
ATOM 1726 O O . ASP A 1 226 ? 2.419 -13.888 9.807 1.00 58.56 226 ASP A O 1
ATOM 1730 N N . CYS A 1 227 ? 2.790 -15.800 8.687 1.00 50.47 227 CYS A N 1
ATOM 1731 C CA . CYS A 1 227 ? 2.229 -16.673 9.718 1.00 50.47 227 CYS A CA 1
ATOM 1732 C C . CYS A 1 227 ? 3.042 -16.620 11.020 1.00 50.47 227 CYS A C 1
ATOM 1734 O O . CYS A 1 227 ? 2.461 -16.470 12.093 1.00 50.47 227 CYS A O 1
ATOM 1736 N N . LEU A 1 228 ? 4.374 -16.698 10.939 1.00 54.78 228 LEU A N 1
ATOM 1737 C CA . LEU A 1 228 ? 5.264 -16.642 12.105 1.00 54.78 228 LEU A CA 1
ATOM 1738 C C . LEU A 1 228 ? 5.299 -15.255 12.760 1.00 54.78 228 LEU A C 1
ATOM 1740 O O . LEU A 1 228 ? 5.381 -15.161 13.980 1.00 54.78 228 LEU A O 1
ATOM 1744 N N . TYR A 1 229 ? 5.208 -14.181 11.978 1.00 60.03 229 TYR A N 1
ATOM 1745 C CA . TYR A 1 229 ? 5.201 -12.805 12.467 1.00 60.03 229 TYR A CA 1
ATOM 1746 C C . TYR A 1 229 ? 3.869 -12.456 13.134 1.00 60.03 229 TYR A C 1
ATOM 1748 O O . TYR A 1 229 ? 3.870 -11.837 14.195 1.00 60.03 229 TYR A O 1
ATOM 1756 N N . MET A 1 230 ? 2.739 -12.916 12.581 1.00 55.88 230 MET A N 1
ATOM 1757 C CA . MET A 1 230 ? 1.439 -12.815 13.254 1.00 55.88 230 MET A CA 1
ATOM 1758 C C . MET A 1 230 ? 1.423 -13.608 14.567 1.00 55.88 230 MET A C 1
ATOM 1760 O O . MET A 1 230 ? 0.896 -13.105 15.553 1.00 55.88 230 MET A O 1
ATOM 1764 N N . PHE A 1 231 ? 2.047 -14.792 14.601 1.00 46.12 231 PHE A N 1
ATOM 1765 C CA . PHE A 1 231 ? 2.166 -15.615 15.811 1.00 46.12 231 PHE A CA 1
ATOM 1766 C C . PHE A 1 231 ? 3.075 -14.965 16.874 1.00 46.12 231 PHE A C 1
ATOM 1768 O O . PHE A 1 231 ? 2.744 -14.927 18.054 1.00 46.12 231 PHE A O 1
ATOM 1775 N N . ALA A 1 232 ? 4.194 -14.368 16.456 1.00 52.34 232 ALA A N 1
ATOM 1776 C CA . ALA A 1 232 ? 5.098 -13.652 17.355 1.00 52.34 232 ALA A CA 1
ATOM 1777 C C . ALA A 1 232 ? 4.511 -12.321 17.864 1.00 52.34 232 ALA A C 1
ATOM 1779 O O . ALA A 1 232 ? 4.796 -11.915 18.988 1.00 52.34 232 ALA A O 1
ATOM 1780 N N . LEU A 1 233 ? 3.680 -11.640 17.064 1.00 51.25 233 LEU A N 1
ATOM 1781 C CA . LEU A 1 233 ? 2.965 -10.430 17.482 1.00 51.25 233 LEU A CA 1
ATOM 1782 C C . LEU A 1 233 ? 1.807 -10.730 18.437 1.00 51.25 233 LEU A C 1
ATOM 1784 O O . LEU A 1 233 ? 1.553 -9.916 19.323 1.00 51.25 233 LEU A O 1
ATOM 1788 N N . SER A 1 234 ? 1.125 -11.873 18.298 1.00 49.97 234 SER A N 1
ATOM 1789 C CA . SER A 1 234 ? 0.084 -12.275 19.252 1.00 49.97 234 SER A CA 1
ATOM 1790 C C . SER A 1 234 ? 0.638 -12.565 20.647 1.00 49.97 234 SER A C 1
ATOM 1792 O O . SER A 1 234 ? -0.046 -12.283 21.624 1.00 49.97 234 SER A O 1
ATOM 1794 N N . ASP A 1 235 ? 1.884 -13.034 20.751 1.00 41.59 235 ASP A N 1
ATOM 1795 C CA . ASP A 1 235 ? 2.534 -13.300 22.042 1.00 41.59 235 ASP A CA 1
ATOM 1796 C C . ASP A 1 235 ? 3.152 -12.041 22.689 1.00 41.59 235 ASP A C 1
ATOM 1798 O O . ASP A 1 235 ? 3.449 -12.043 23.884 1.00 41.59 235 ASP A O 1
ATOM 1802 N N . LEU A 1 236 ? 3.338 -10.947 21.932 1.00 43.78 236 LEU A N 1
ATOM 1803 C CA . LEU A 1 236 ? 3.952 -9.702 22.426 1.00 43.78 236 LEU A CA 1
ATOM 1804 C C . LEU A 1 236 ? 2.958 -8.609 22.847 1.00 43.78 236 LEU A C 1
ATOM 1806 O O . LEU A 1 236 ? 3.388 -7.582 23.376 1.00 43.78 236 LEU A O 1
ATOM 1810 N N . ILE A 1 237 ? 1.654 -8.794 22.627 1.00 40.59 237 ILE A N 1
ATOM 1811 C CA . ILE A 1 237 ? 0.625 -7.853 23.086 1.00 40.59 237 ILE A CA 1
ATOM 1812 C C . ILE A 1 237 ? -0.045 -8.464 24.323 1.00 40.59 237 ILE A C 1
ATOM 1814 O O . ILE A 1 237 ? -0.982 -9.247 24.169 1.00 40.59 237 ILE A O 1
ATOM 1818 N N . PRO A 1 238 ? 0.398 -8.140 25.555 1.00 37.34 238 PRO A N 1
ATOM 1819 C CA . PRO A 1 238 ? -0.358 -8.528 26.734 1.00 37.34 238 PRO A CA 1
ATOM 1820 C C . PRO A 1 238 ? -1.762 -7.921 26.640 1.00 37.34 238 PRO A C 1
ATOM 1822 O O . PRO A 1 238 ? -1.930 -6.750 26.287 1.00 37.34 238 PRO A O 1
ATOM 1825 N N . GLU A 1 239 ? -2.768 -8.745 26.928 1.00 41.94 239 GLU A N 1
ATOM 1826 C CA . GLU A 1 239 ? -4.177 -8.379 27.027 1.00 41.94 239 GLU A CA 1
ATOM 1827 C C . GLU A 1 239 ? -4.360 -7.169 27.953 1.00 41.94 239 GLU A C 1
ATOM 1829 O O . GLU A 1 239 ? -4.465 -7.330 29.161 1.00 41.94 239 GLU A O 1
ATOM 1834 N N . THR A 1 240 ? -4.332 -5.949 27.418 1.00 35.16 240 THR A N 1
ATOM 1835 C CA . THR A 1 240 ? -5.030 -4.736 27.889 1.00 35.16 240 THR A CA 1
ATOM 1836 C C . THR A 1 240 ? -4.378 -3.512 27.268 1.00 35.16 240 THR A C 1
ATOM 1838 O O . THR A 1 240 ? -3.395 -2.976 27.772 1.00 35.16 240 THR A O 1
ATOM 1841 N N . VAL A 1 241 ? -4.976 -2.992 26.198 1.00 29.70 241 VAL A N 1
ATOM 1842 C CA . VAL A 1 241 ? -4.673 -1.627 25.775 1.00 29.70 241 VAL A CA 1
ATOM 1843 C C . VAL A 1 241 ? -5.973 -0.885 25.494 1.00 29.70 241 VAL A C 1
ATOM 1845 O O . VAL A 1 241 ? -6.664 -1.117 24.505 1.00 29.70 241 VAL A O 1
ATOM 1848 N N . PHE A 1 242 ? -6.309 0.010 26.422 1.00 31.66 242 PHE A N 1
ATOM 1849 C CA . PHE A 1 242 ? -7.316 1.049 26.253 1.00 31.66 242 PHE A CA 1
ATOM 1850 C C . PHE A 1 242 ? -6.889 1.979 25.111 1.00 31.66 242 PHE A C 1
ATOM 1852 O O . PHE A 1 242 ? -5.877 2.663 25.232 1.00 31.66 242 PHE A O 1
ATOM 1859 N N . PHE A 1 243 ? -7.682 2.072 24.041 1.00 27.11 243 PHE A N 1
ATOM 1860 C CA . PHE A 1 243 ? -7.518 3.125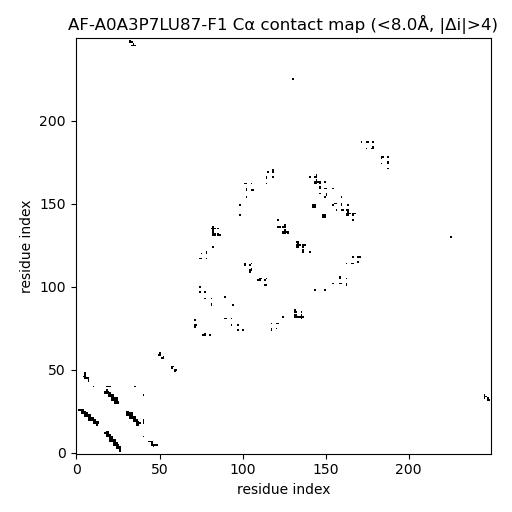 23.037 1.00 27.11 243 PHE A CA 1
ATOM 1861 C C . PHE A 1 243 ? -8.875 3.687 22.583 1.00 27.11 243 PHE A C 1
ATOM 1863 O O . PHE A 1 243 ? -9.726 2.985 22.051 1.00 27.11 243 PHE A O 1
ATOM 1870 N N . CYS A 1 244 ? -9.046 4.993 22.817 1.00 29.94 244 CYS A N 1
ATOM 1871 C CA . CYS A 1 244 ? -10.077 5.891 22.283 1.00 29.94 244 CYS A CA 1
ATOM 1872 C C . CYS A 1 244 ? -11.560 5.502 22.499 1.00 29.94 244 CYS A C 1
ATOM 1874 O O . CYS A 1 244 ? -12.310 5.286 21.552 1.00 29.94 244 CYS A O 1
ATOM 1876 N N . GLY A 1 245 ? -12.011 5.501 23.760 1.00 31.52 245 GLY A N 1
ATOM 1877 C CA . GLY A 1 245 ? -13.395 5.840 24.156 1.00 31.52 245 GLY A CA 1
ATOM 1878 C C . GLY A 1 245 ? -14.555 4.943 23.693 1.00 31.52 245 GLY A C 1
ATOM 1879 O O . GLY A 1 245 ? -15.688 5.169 24.115 1.00 31.52 245 GLY A O 1
ATOM 1880 N N . CYS A 1 246 ? -14.318 3.923 22.871 1.00 31.19 246 CYS A N 1
ATOM 1881 C CA . CYS A 1 246 ? -15.343 2.987 22.421 1.00 31.19 246 CYS A CA 1
ATOM 1882 C C . CYS A 1 246 ? -15.095 1.619 23.051 1.00 31.19 246 CYS A C 1
ATOM 1884 O O . CYS A 1 246 ? -14.232 0.861 22.616 1.00 31.19 246 CYS A O 1
ATOM 1886 N N . ARG A 1 247 ? -15.877 1.307 24.087 1.00 31.97 247 ARG A N 1
ATOM 1887 C CA . ARG A 1 247 ? -15.982 -0.044 24.632 1.00 31.97 247 ARG A CA 1
ATOM 1888 C C . ARG A 1 247 ? -16.891 -0.854 23.709 1.00 31.97 247 ARG A C 1
ATOM 1890 O O . ARG A 1 247 ? -18.068 -0.526 23.568 1.00 31.97 247 ARG A O 1
ATOM 1897 N N . VAL A 1 248 ? -16.322 -1.859 23.055 1.00 33.22 248 VAL A N 1
ATOM 1898 C CA . VAL A 1 248 ? -17.065 -2.869 22.298 1.00 33.22 248 VAL A CA 1
ATOM 1899 C C . VAL A 1 248 ? -17.152 -4.090 23.203 1.00 33.22 248 VAL A C 1
ATOM 1901 O O . VAL A 1 248 ? -16.158 -4.783 23.392 1.00 33.22 248 VAL A O 1
ATOM 1904 N N . ASP A 1 249 ? -18.311 -4.298 23.823 1.00 27.42 249 ASP A N 1
ATOM 1905 C CA . ASP A 1 249 ? -18.593 -5.534 24.552 1.00 27.42 249 ASP A CA 1
ATOM 1906 C C . ASP A 1 249 ? -19.070 -6.581 23.528 1.00 27.42 249 ASP A C 1
ATOM 1908 O O . ASP A 1 249 ? -20.031 -6.327 22.793 1.00 27.42 249 ASP A O 1
ATOM 1912 N N . PHE A 1 250 ? -18.354 -7.707 23.444 1.00 31.62 250 PHE A N 1
ATOM 1913 C CA . PHE A 1 250 ? -18.757 -8.896 22.684 1.00 31.62 250 PHE A CA 1
ATOM 1914 C C . PHE A 1 250 ? -19.740 -9.749 23.489 1.00 31.62 250 PHE A C 1
ATOM 1916 O O . PHE A 1 250 ? -19.555 -9.852 24.723 1.00 31.62 250 PHE A O 1
#

Secondary structure (DSSP, 8-state):
---PEEEEPPPEE-TTS-EEEEEEEEETTEEEEEEEETHHHHT--TT------SSS----------PPPPPP-SHHHHHHHHHHSTTSPP-HHHHHHHHHHHHHHHTSTTHHHHHHHHHHHHHHHHTSS-HHHHHHHHHHHHHHH-HHHH--TTS-HHHHHHHHHHHHHHHHHHHHHHGGGSTTHHHHHHHHTSPPPPPPP-S-------THHHHHHHHHHHHHHHHHHHHHHHHHS-S----SS-----

pLDDT: mean 71.44, std 19.5, range [27.11, 93.81]

Radius of gyration: 24.18 Å; Cα contacts (8 Å, |Δi|>4): 201; chains: 1; bounding box: 63×37×64 Å

Mean predicted aligned error: 16.61 Å

Solvent-accessible surface area (backbone atoms only — not comparable to full-atom values): 15349 Å² total; per-residue (Å²): 133,88,80,58,51,55,47,72,52,76,74,43,72,46,95,89,69,47,39,38,21,45,34,38,41,34,50,99,90,48,71,49,65,42,64,34,56,43,74,67,34,72,73,64,55,82,84,60,87,83,72,86,58,98,56,105,58,91,64,88,72,80,81,72,77,93,65,79,80,75,79,64,83,49,70,69,57,38,50,50,53,65,21,66,65,44,98,60,78,80,56,66,68,60,51,48,52,50,51,50,52,55,50,61,42,52,75,38,97,70,25,64,58,61,55,51,48,53,51,53,51,38,51,56,40,49,72,43,92,50,64,56,30,25,50,34,29,51,53,51,48,52,45,51,43,33,37,74,70,54,49,47,99,88,48,59,64,71,57,30,42,51,52,10,50,50,49,46,52,55,50,52,53,53,48,56,60,49,40,78,75,48,87,48,51,60,59,56,52,54,62,67,66,48,76,74,80,74,76,81,79,81,80,89,82,94,76,89,78,76,72,66,62,61,54,56,51,50,53,55,50,51,51,52,47,52,55,50,49,54,53,55,50,62,75,70,56,72,95,77,79,93,73,83,92,60,76,74,79,130

InterPro domains:
  IPR012340 Nucleic acid-binding, OB-fold [G3DSA:2.40.50.140] (4-73)
  IPR012340 Nucleic acid-binding, OB-fold [SSF50249] (11-55)
  IPR049408 UV-stimulated scaffold protein A, N-terminal alpha-solenoid repeats [PF20867] (74-142)

Organism: Dibothriocephalus latus (NCBI:txid60516)

Foldseek 3Di:
DWDWFKDKDDWDADPVRKTWIWIWTDTPVGIFIWIDIHPRSVPDDGPDDADDDPDDDRDPDPDDDDDDPDDDLDLLVLLCCQLVPFPDDRDVVSLLSNLCVLLVLCVDPNNPVVLVVNLVSLVVQCPDLDPSSVVSSVVSLVLLLDLVSSPDPPGDSVSSNVRNVSSVVSVLVVLVVCVVVPPSVVVNVVSVVPPDDPDDDPDDDDDDDDPVVVVVVVVVVVVVVSVVVVVVVVVVDPPDDDDDDIDTDD